Protein 4XSJ (pdb70)

Sequence (253 aa):
MNIFEMLRIDEGLRLKIYKNTEGYYTIGIGHLLTKSPSLNAAKSELDKAIGRNTNGVITKDEAEKLFNQDVDAAVRGILRNAKLKPVYDSLDAVRRAALINMVFQMGETGVAGFTNSLRMLQQKRWDEAAVNLAKSRWYNQTPNRAKRVITTFRTGTWDAYGSVTVVVYQNGLPVISVRLPSRRERCQFTLKPISDSVGVFLRRQLQEEDRGIDRVAIYSPDGVRRVAASTGIDLLLLDDFKLVINDLTYHVRPPK

Foldseek 3Di:
DALLQVLCFQFPAAFFWDQDLLGFTAHASGRGQDPDNDVVSSQVSVCVLQVHNQVRGDFNVSSVVSSVVLLVVLVVLQCPDPLRVLLLVQDDRLLNSLSSSVCSNPNSVVSSVLNVLSVCSSVLVLVVSLVSQCPDPVCVSPVVVSNQSSVCSNPVDNQSPDAWEWDADPNWIKIWDDDDPDSGTDIDTDDQVPAWQLNVVVVNCVVDVPFPDKFKAASRGHGDDRRHGNVVVLVAWIWIDTRSTIHTYGHDD

Secondary structure (DSSP, 8-state):
--HHHHHHHHH--EEEEEE-TTS-EEEETTEEEESSS-HHHHHHHHHHHHTS--TTB--HHHHHHHHHHHHHHHHHHHHH-TTHHHHHHHS-HHHHHHHHHHHHHH-HHHHHT-HHHHHHHHTT-HHHHHHHHTTSHHHHHSHHHHHHHHHHHHHSS-TT---EEEEEETTEEEEEE--TT-SS-EEEE--TTT-BHHHHHHHHHHH-TT---EEEE-TTSPBPPTT-BHHHHTTS-EEEEETTEEEEE----

Radius of gyration: 19.48 Å; Cα contacts (8 Å, |Δi|>4): 431; chains: 1; bounding box: 54×49×38 Å

Solvent-accessible surface area: 12774 Å² total; per-residue (Å²): 71,61,22,76,63,0,0,68,10,18,36,11,18,125,39,136,28,36,117,40,130,62,38,61,25,4,0,0,4,16,35,82,16,26,138,48,130,45,77,114,35,0,54,54,79,0,42,152,40,36,66,105,126,7,108,5,65,4,70,56,113,36,0,35,132,9,2,71,80,31,7,77,45,6,36,130,4,0,77,181,25,95,89,0,86,61,4,25,67,40,6,63,83,27,24,82,6,0,0,10,0,3,7,26,53,54,31,32,118,35,1,8,52,46,71,73,4,8,101,21,2,67,96,116,76,50,98,83,0,9,90,44,4,38,158,20,164,9,54,108,68,18,48,86,21,0,106,25,0,16,35,0,0,114,40,18,54,53,51,21,5,7,49,6,56,10,84,67,90,153,65,62,0,8,0,19,0,27,3,72,77,117,115,123,102,25,115,13,71,0,124,23,158,77,24,19,0,3,46,0,19,130,55,0,82,144,65,7,227,30,14,125,113,18,0,1,39,29,28,72,26,99,147,31,64,57,103,35,19,0,64,107,13,13,143,86,45,2,17,0,11,4,34,75,25,21,8,60,0,159,18,54,213

Organism: Homo sapiens (NCBI:txid9606)

B-factor: mean 29.25, std 14.21, range [10.64, 92.93]

InterPro domains:
  IPR006769 Calcium uniporter protein, C-terminal [PF04678] (118-320)
  IPR039055 MCU family [PTHR13462] (36-337)

Structure (mmCIF, N/CA/C/O backbone):
data_4XSJ
#
_entry.id   4XSJ
#
_cell.length_a   98.085
_cell.length_b   98.085
_cell.length_c   62.409
_cell.angle_alpha   90.00
_cell.angle_beta   90.00
_cell.angle_gamma   120.00
#
_symmetry.space_group_name_H-M   'P 65'
#
loop_
_entity.id
_entity.type
_entity.pdbx_description
1 polymer 'Lysozyme,Calcium uniporter protein, mitochondrial'
2 non-polymer 'SULFATE ION'
3 water water
#
loop_
_atom_site.group_PDB
_atom_site.id
_atom_site.type_symbol
_atom_site.label_atom_id
_atom_site.label_alt_id
_atom_site.label_comp_id
_atom_site.label_asym_id
_atom_site.label_entity_id
_atom_site.label_seq_id
_atom_site.pdbx_PDB_ins_code
_atom_site.Cartn_x
_atom_site.Cartn_y
_atom_site.Cartn_z
_atom_site.occupancy
_atom_site.B_iso_or_equiv
_atom_site.auth_seq_id
_atom_site.auth_comp_id
_atom_site.auth_asym_id
_atom_site.auth_atom_id
_atom_site.pdbx_PDB_model_num
ATOM 1 N N . MET A 1 1 ? -16.198 37.446 -4.917 1.00 30.60 1 MET A N 1
ATOM 2 C CA . MET A 1 1 ? -17.483 37.088 -4.268 1.00 25.57 1 MET A CA 1
ATOM 3 C C . MET A 1 1 ? -18.519 38.157 -4.613 1.00 26.48 1 MET A C 1
ATOM 4 O O . MET A 1 1 ? -18.174 39.301 -4.857 1.00 29.05 1 MET A O 1
ATOM 20 N N . ASN A 1 2 ? -19.783 37.756 -4.680 1.00 20.93 2 ASN A N 1
ATOM 21 C CA . ASN A 1 2 ? -20.911 38.646 -4.946 1.00 22.23 2 ASN A CA 1
ATOM 22 C C . ASN A 1 2 ? -22.166 37.986 -4.415 1.00 19.81 2 ASN A C 1
ATOM 23 O O . ASN A 1 2 ? -22.115 36.826 -3.956 1.00 16.53 2 ASN A O 1
ATOM 34 N N . ILE A 1 3 ? -23.284 38.695 -4.495 1.00 18.19 3 ILE A N 1
ATOM 35 C CA . ILE A 1 3 ? -24.554 38.143 -3.954 1.00 16.89 3 ILE A CA 1
ATOM 36 C C . ILE A 1 3 ? -24.945 36.758 -4.535 1.00 16.10 3 ILE A C 1
ATOM 37 O O . ILE A 1 3 ? -25.417 35.894 -3.788 1.00 15.07 3 ILE A O 1
ATOM 53 N N . PHE A 1 4 ? -24.718 36.539 -5.830 1.00 15.68 4 PHE A N 1
ATOM 54 C CA . PHE A 1 4 ? -25.119 35.279 -6.466 1.00 16.78 4 PHE A CA 1
ATOM 55 C C . PHE A 1 4 ? -24.290 34.128 -5.922 1.00 16.20 4 PHE A C 1
ATOM 56 O O . PHE A 1 4 ? -24.852 33.089 -5.526 1.00 15.21 4 PHE A O 1
ATOM 73 N N . GLU A 1 5 ? -22.968 34.313 -5.884 1.00 17.00 5 GLU A N 1
ATOM 74 C CA . GLU A 1 5 ? -22.068 33.279 -5.348 1.00 16.68 5 GLU A CA 1
ATOM 75 C C . GLU A 1 5 ? -22.329 33.035 -3.876 1.00 14.26 5 GLU A C 1
ATOM 76 O O . GLU A 1 5 ? -22.289 31.884 -3.421 1.00 13.89 5 GLU A O 1
ATOM 88 N N . MET A 1 6 ? -22.568 34.109 -3.126 1.00 13.21 6 MET A N 1
ATOM 89 C CA . MET A 1 6 ? -22.860 34.035 -1.710 1.00 12.61 6 MET A CA 1
ATOM 90 C C . MET A 1 6 ? -24.091 33.153 -1.464 1.00 13.11 6 MET A C 1
ATOM 91 O O . MET A 1 6 ? -24.054 32.244 -0.642 1.00 11.41 6 MET A O 1
ATOM 105 N N . LEU A 1 7 ? -25.190 33.445 -2.156 1.00 13.64 7 LEU A N 1
ATOM 106 C CA . LEU A 1 7 ? -26.427 32.680 -1.949 1.00 13.56 7 LEU A CA 1
ATOM 107 C C . LEU A 1 7 ? -26.281 31.230 -2.384 1.00 12.68 7 LEU A C 1
ATOM 108 O O . LEU A 1 7 ? -26.824 30.335 -1.739 1.00 13.08 7 LEU A O 1
ATOM 124 N N . ARG A 1 8 ? -25.519 30.974 -3.441 1.00 12.35 8 ARG A N 1
ATOM 125 C CA . ARG A 1 8 ? -25.272 29.573 -3.864 1.00 12.92 8 ARG A CA 1
ATOM 126 C C . ARG A 1 8 ? -24.499 28.811 -2.797 1.00 12.83 8 ARG A C 1
ATOM 127 O O . ARG A 1 8 ? -24.793 27.636 -2.531 1.00 11.97 8 ARG A O 1
ATOM 148 N N . ILE A 1 9 ? -23.582 29.495 -2.116 1.00 11.70 9 ILE A N 1
ATOM 149 C CA . ILE A 1 9 ? -22.888 28.878 -0.984 1.00 12.41 9 ILE A CA 1
ATOM 150 C C . ILE A 1 9 ? -23.863 28.512 0.127 1.00 11.89 9 ILE A C 1
ATOM 151 O O . ILE A 1 9 ? -23.790 27.417 0.695 1.00 12.80 9 ILE A O 1
ATOM 167 N N . ASP A 1 10 ? -24.780 29.417 0.424 1.00 12.59 10 ASP A N 1
ATOM 168 C CA . ASP A 1 10 ? -25.741 29.240 1.485 1.00 14.40 10 ASP A CA 1
ATOM 169 C C . ASP A 1 10 ? -26.814 28.203 1.185 1.00 14.46 10 ASP A C 1
ATOM 170 O O . ASP A 1 10 ? -27.247 27.523 2.083 1.00 14.96 10 ASP A O 1
ATOM 179 N N . GLU A 1 11 ? -27.220 28.099 -0.075 1.00 14.57 11 GLU A N 1
ATOM 180 C CA . GLU A 1 11 ? -28.397 27.319 -0.451 1.00 16.90 11 GLU A CA 1
ATOM 181 C C . GLU A 1 11 ? -28.092 26.029 -1.208 1.00 16.59 11 GLU A C 1
ATOM 182 O O . GLU A 1 11 ? -28.928 25.127 -1.212 1.00 21.03 11 GLU A O 1
ATOM 194 N N . GLY A 1 12 ? -26.946 25.935 -1.864 1.00 14.24 12 GLY A N 1
ATOM 195 C CA . GLY A 1 12 ? -26.639 24.746 -2.663 1.00 15.59 12 GLY A CA 1
ATOM 196 C C . GLY A 1 12 ? -27.591 24.587 -3.837 1.00 16.13 12 GLY A C 1
ATOM 197 O O . GLY A 1 12 ? -28.129 25.580 -4.328 1.00 16.79 12 GLY A O 1
ATOM 201 N N . LEU A 1 13 ? -27.783 23.350 -4.297 1.00 17.34 13 LEU A N 1
ATOM 202 C CA . LEU A 1 13 ? -28.666 23.073 -5.433 1.00 17.91 13 LEU A CA 1
ATOM 203 C C . LEU A 1 13 ? -29.335 21.732 -5.220 1.00 19.88 13 LEU A C 1
ATOM 204 O O . LEU A 1 13 ? -28.648 20.723 -5.080 1.00 19.67 13 LEU A O 1
ATOM 220 N N . ARG A 1 14 ? -30.661 21.724 -5.207 1.00 19.35 14 ARG A N 1
ATOM 221 C CA . ARG A 1 14 ? -31.444 20.484 -5.133 1.00 20.66 14 ARG A CA 1
ATOM 222 C C . ARG A 1 14 ? -32.485 20.521 -6.243 1.00 19.75 14 ARG A C 1
ATOM 223 O O . ARG A 1 14 ? -33.244 21.477 -6.339 1.00 19.86 14 ARG A O 1
ATOM 244 N N . LEU A 1 15 ? -32.518 19.492 -7.083 1.00 19.39 15 LEU A N 1
ATOM 245 C CA . LEU A 1 15 ? -33.451 19.443 -8.216 1.00 19.43 15 LEU A CA 1
ATOM 246 C C . LEU A 1 15 ? -34.792 18.726 -7.931 1.00 21.38 15 LEU A C 1
ATOM 247 O O . LEU A 1 15 ? -35.642 18.647 -8.823 1.00 24.73 15 LEU A O 1
ATOM 263 N N . LYS A 1 16 ? -34.986 18.247 -6.703 1.00 22.02 16 LYS A N 1
ATOM 264 C CA . LYS A 1 16 ? -36.255 17.686 -6.255 1.00 23.67 16 LYS A CA 1
ATOM 265 C C . LYS A 1 16 ? -36.698 18.381 -4.990 1.00 24.67 16 LYS A C 1
ATOM 266 O O . LYS A 1 16 ? -35.862 18.821 -4.188 1.00 23.53 16 LYS A O 1
ATOM 285 N N . ILE A 1 17 ? -38.009 18.448 -4.796 1.00 25.21 17 ILE A N 1
ATOM 286 C CA . ILE A 1 17 ? -38.594 19.099 -3.625 1.00 25.11 17 ILE A CA 1
ATOM 287 C C . ILE A 1 17 ? -38.022 18.474 -2.354 1.00 28.06 17 ILE A C 1
ATOM 288 O O . ILE A 1 17 ? -37.922 17.253 -2.264 1.00 30.01 17 ILE A O 1
ATOM 304 N N . TYR A 1 18 ? -37.620 19.312 -1.397 1.00 27.90 18 TYR A N 1
ATOM 305 C CA . TYR A 1 18 ? -37.073 18.837 -0.120 1.00 29.32 18 TYR A CA 1
ATOM 306 C C . TYR A 1 18 ? -37.522 19.750 1.011 1.00 28.96 18 TYR A C 1
ATOM 307 O O . TYR A 1 18 ? -38.051 20.798 0.753 1.00 29.14 18 TYR A O 1
ATOM 325 N N . LYS A 1 19 ? -37.313 19.339 2.256 1.00 34.96 19 LYS A N 1
ATOM 326 C CA . LYS A 1 19 ? -37.686 20.172 3.393 1.00 36.98 19 LYS A CA 1
ATOM 327 C C . LYS A 1 19 ? -36.454 20.898 3.861 1.00 36.00 19 LYS A C 1
ATOM 328 O O . LYS A 1 19 ? -35.399 20.293 4.013 1.00 41.28 19 LYS A O 1
ATOM 347 N N . ASN A 1 20 ? -36.580 22.200 4.081 1.00 35.66 20 ASN A N 1
ATOM 348 C CA . ASN A 1 20 ? -35.468 22.971 4.613 1.00 35.90 20 ASN A CA 1
ATOM 349 C C . ASN A 1 20 ? -35.315 22.695 6.107 1.00 38.93 20 ASN A C 1
ATOM 350 O O . ASN A 1 20 ? -36.103 21.935 6.682 1.00 43.84 20 ASN A O 1
ATOM 361 N N . THR A 1 21 ? -34.331 23.325 6.742 1.00 39.19 21 THR A N 1
ATOM 362 C CA . THR A 1 21 ? -34.039 23.069 8.158 1.00 45.98 21 THR A CA 1
ATOM 363 C C . THR A 1 21 ? -35.242 23.348 9.081 1.00 47.08 21 THR A C 1
ATOM 364 O O . THR A 1 21 ? -35.348 22.741 10.144 1.00 49.63 21 THR A O 1
ATOM 375 N N . GLU A 1 22 ? -36.137 24.247 8.654 1.00 43.88 22 GLU A N 1
ATOM 376 C CA . GLU A 1 22 ? -37.398 24.514 9.354 1.00 42.80 22 GLU A CA 1
ATOM 377 C C . GLU A 1 22 ? -38.569 23.575 8.987 1.00 45.90 22 GLU A C 1
ATOM 378 O O . GLU A 1 22 ? -39.707 23.836 9.386 1.00 49.48 22 GLU A O 1
ATOM 390 N N . GLY A 1 23 ? -38.299 22.498 8.243 1.00 44.80 23 GLY A N 1
ATOM 391 C CA . GLY A 1 23 ? -39.331 21.556 7.822 1.00 45.44 23 GLY A CA 1
ATOM 392 C C . GLY A 1 23 ? -40.216 21.957 6.646 1.00 43.50 23 GLY A C 1
ATOM 393 O O . GLY A 1 23 ? -41.191 21.260 6.372 1.00 49.44 23 GLY A O 1
ATOM 397 N N . TYR A 1 24 ? -39.863 23.027 5.922 1.00 39.12 24 TYR A N 1
ATOM 398 C CA . TYR A 1 24 ? -40.704 23.563 4.833 1.00 37.72 24 TYR A CA 1
ATOM 399 C C . TYR A 1 24 ? -40.238 23.206 3.416 1.00 34.50 24 TYR A C 1
ATOM 400 O O . TYR A 1 24 ? -39.043 23.276 3.125 1.00 34.44 24 TYR A O 1
ATOM 418 N N . TYR A 1 25 ? -41.195 22.907 2.534 1.00 32.99 25 TYR A N 1
ATOM 419 C CA . TYR A 1 25 ? -40.913 22.441 1.162 1.00 32.34 25 TYR A CA 1
ATOM 420 C C . TYR A 1 25 ? -40.228 23.511 0.314 1.00 31.53 25 TYR A C 1
ATOM 421 O O . TYR A 1 25 ? -40.729 24.634 0.160 1.00 30.98 25 TYR A O 1
ATOM 439 N N . THR A 1 26 ? -39.089 23.116 -0.243 1.00 28.21 26 THR A N 1
ATOM 440 C CA . THR A 1 26 ? -38.147 23.989 -0.914 1.00 24.02 26 THR A CA 1
ATOM 441 C C . THR A 1 26 ? -37.644 23.266 -2.166 1.00 22.67 26 THR A C 1
ATOM 442 O O . THR A 1 26 ? -37.724 22.049 -2.234 1.00 22.91 26 THR A O 1
ATOM 453 N N . ILE A 1 27 ? -37.142 24.005 -3.153 1.00 19.91 27 ILE A N 1
ATOM 454 C CA . ILE A 1 27 ? -36.486 23.402 -4.312 1.00 20.22 27 ILE A CA 1
ATOM 455 C C . ILE A 1 27 ? -35.424 24.335 -4.881 1.00 18.38 27 ILE A C 1
ATOM 456 O O . ILE A 1 27 ? -35.400 25.532 -4.580 1.00 18.65 27 ILE A O 1
ATOM 472 N N . GLY A 1 28 ? -34.520 23.785 -5.675 1.00 17.37 28 GLY A N 1
ATOM 473 C CA . GLY A 1 28 ? -33.596 24.593 -6.433 1.00 16.47 28 GLY A CA 1
ATOM 474 C C . GLY A 1 28 ? -32.491 25.172 -5.561 1.00 16.02 28 GLY A C 1
ATOM 475 O O . GLY A 1 28 ? -31.808 24.439 -4.817 1.00 16.44 28 GLY A O 1
ATOM 479 N N . ILE A 1 29 ? -32.325 26.491 -5.681 1.00 15.48 29 ILE A N 1
ATOM 480 C CA . ILE A 1 29 ? -31.350 27.257 -4.905 1.00 14.94 29 ILE A CA 1
ATOM 481 C C . ILE A 1 29 ? -32.152 28.061 -3.882 1.00 15.55 29 ILE A C 1
ATOM 482 O O . ILE A 1 29 ? -32.392 29.262 -4.033 1.00 16.88 29 ILE A O 1
ATOM 498 N N . GLY A 1 30 ? -32.609 27.381 -2.839 1.00 16.87 30 GLY A N 1
ATOM 499 C CA . GLY A 1 30 ? -33.330 28.048 -1.755 1.00 17.87 30 GLY A CA 1
ATOM 500 C C . GLY A 1 30 ? -34.700 28.618 -2.110 1.00 20.19 30 GLY A C 1
ATOM 501 O O . GLY A 1 30 ? -35.125 29.573 -1.480 1.00 22.34 30 GLY A O 1
ATOM 505 N N . HIS A 1 31 ? -35.382 28.056 -3.117 1.00 19.05 31 HIS A N 1
ATOM 506 C CA . HIS A 1 31 ? -36.727 28.516 -3.471 1.00 19.96 31 HIS A CA 1
ATOM 507 C C . HIS A 1 31 ? -37.784 27.842 -2.590 1.00 22.10 31 HIS A C 1
ATOM 508 O O . HIS A 1 31 ? -38.170 26.700 -2.828 1.00 22.05 31 HIS A O 1
ATOM 523 N N . LEU A 1 32 ? -38.240 28.561 -1.573 1.00 23.20 32 LEU A N 1
ATOM 524 C CA . LEU A 1 32 ? -39.334 28.103 -0.719 1.00 28.27 32 LEU A CA 1
ATOM 525 C C . LEU A 1 32 ? -40.626 27.983 -1.528 1.00 27.94 32 LEU A C 1
ATOM 526 O O . LEU A 1 32 ? -41.008 28.902 -2.239 1.00 27.18 32 LEU A O 1
ATOM 542 N N . LEU A 1 33 ? -41.304 26.851 -1.383 1.00 29.11 33 LEU A N 1
ATOM 543 C CA . LEU A 1 33 ? -42.567 26.610 -2.069 1.00 34.71 33 LEU A CA 1
ATOM 544 C C . LEU A 1 33 ? -43.779 26.866 -1.156 1.00 30.57 33 LEU A C 1
ATOM 545 O O . LEU A 1 33 ? -44.712 27.474 -1.576 1.00 34.66 33 LEU A O 1
ATOM 561 N N . THR A 1 34 ? -43.744 26.382 0.084 1.00 35.89 34 THR A N 1
ATOM 562 C CA . THR A 1 34 ? -44.871 26.575 1.026 1.00 37.21 34 THR A CA 1
ATOM 563 C C . THR A 1 34 ? -44.474 26.194 2.442 1.00 40.06 34 THR A C 1
ATOM 564 O O . THR A 1 34 ? -43.573 25.379 2.625 1.00 35.95 34 THR A O 1
ATOM 575 N N . LYS A 1 35 ? -45.153 26.785 3.434 1.00 42.47 35 LYS A N 1
ATOM 576 C CA . LYS A 1 35 ? -44.950 26.434 4.847 1.00 47.11 35 LYS A CA 1
ATOM 577 C C . LYS A 1 35 ? -45.970 25.386 5.322 1.00 45.68 35 LYS A C 1
ATOM 578 O O . LYS A 1 35 ? -45.830 24.836 6.424 1.00 50.12 35 LYS A O 1
ATOM 597 N N . SER A 1 36 ? -46.988 25.114 4.506 1.00 46.99 36 SER A N 1
ATOM 598 C CA . SER A 1 36 ? -47.995 24.099 4.854 1.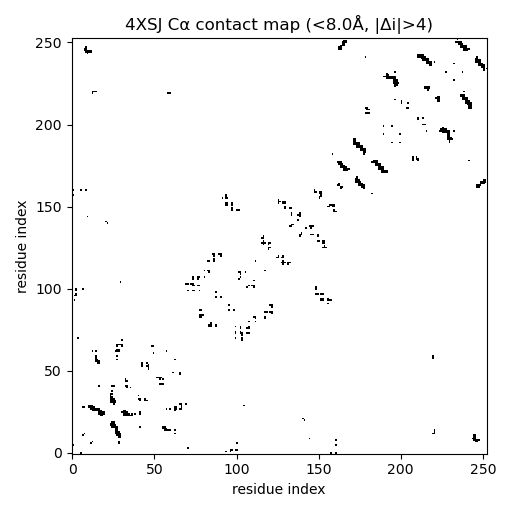00 55.27 36 SER A CA 1
ATOM 599 C C . SER A 1 36 ? -47.373 22.705 4.732 1.00 57.72 36 SER A C 1
ATOM 600 O O . SER A 1 36 ? -46.499 22.487 3.880 1.00 59.31 36 SER A O 1
ATOM 608 N N . PRO A 1 37 ? -47.833 21.745 5.556 1.00 54.52 37 PRO A N 1
ATOM 609 C CA . PRO A 1 37 ? -47.241 20.407 5.531 1.00 48.63 37 PRO A CA 1
ATOM 610 C C . PRO A 1 37 ? -47.788 19.523 4.378 1.00 47.07 37 PRO A C 1
ATOM 611 O O . PRO A 1 37 ? -47.801 18.313 4.508 1.00 57.93 37 PRO A O 1
ATOM 622 N N . SER A 1 38 ? -48.187 20.135 3.258 1.00 45.05 38 SER A N 1
ATOM 623 C CA . SER A 1 38 ? -48.832 19.456 2.132 1.00 47.59 38 SER A CA 1
ATOM 624 C C . SER A 1 38 ? -47.881 19.343 0.940 1.00 46.17 38 SER A C 1
ATOM 625 O O . SER A 1 38 ? -47.609 20.333 0.278 1.00 45.21 38 SER A O 1
ATOM 633 N N . LEU A 1 39 ? -47.402 18.135 0.639 1.00 50.81 39 LEU A N 1
ATOM 634 C CA . LEU A 1 39 ? -46.538 17.948 -0.540 1.00 43.59 39 LEU A CA 1
ATOM 635 C C . LEU A 1 39 ? -47.255 18.324 -1.851 1.00 39.85 39 LEU A C 1
ATOM 636 O O . LEU A 1 39 ? -46.647 18.928 -2.730 1.00 42.95 39 LEU A O 1
ATOM 652 N N . ASN A 1 40 ? -48.548 18.023 -1.964 1.00 45.05 40 ASN A N 1
ATOM 653 C CA . ASN A 1 40 ? -49.298 18.397 -3.180 1.00 50.35 40 ASN A CA 1
ATOM 654 C C . ASN A 1 40 ? -49.444 19.900 -3.394 1.00 53.10 40 ASN A C 1
ATOM 655 O 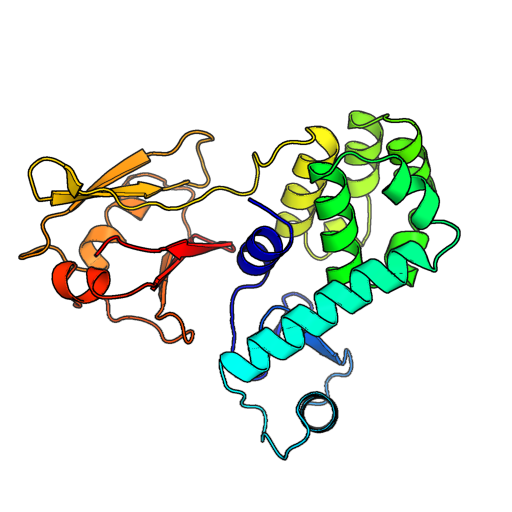O . ASN A 1 40 ? -49.467 20.372 -4.544 1.00 45.31 40 ASN A O 1
ATOM 666 N N . ALA A 1 41 ? -49.546 20.647 -2.298 1.00 51.31 41 ALA A N 1
ATOM 667 C CA . ALA A 1 41 ? -49.485 22.113 -2.373 1.00 56.24 41 ALA A CA 1
ATOM 668 C C . ALA A 1 41 ? -48.118 22.568 -2.902 1.00 46.31 41 ALA A C 1
ATOM 669 O O . ALA A 1 41 ? -48.046 23.447 -3.752 1.00 39.21 41 ALA A O 1
ATOM 676 N N . ALA A 1 42 ? -47.039 21.954 -2.414 1.00 42.07 42 ALA A N 1
ATOM 677 C CA . ALA A 1 42 ? -45.684 22.283 -2.915 1.00 36.75 42 ALA A CA 1
ATOM 678 C C . ALA A 1 42 ? -45.592 22.083 -4.431 1.00 37.51 42 ALA A C 1
ATOM 679 O O . ALA A 1 42 ? -45.097 22.948 -5.144 1.00 34.49 42 ALA A O 1
ATOM 686 N N . LYS A 1 43 ? -46.118 20.964 -4.923 1.00 34.42 43 LYS A N 1
ATOM 687 C CA . LYS A 1 43 ? -46.025 20.654 -6.354 1.00 38.76 43 LYS A CA 1
ATOM 688 C C . LYS A 1 43 ? -46.836 21.606 -7.209 1.00 34.61 43 LYS A C 1
ATOM 689 O O . LYS A 1 43 ? -46.363 22.047 -8.253 1.00 38.92 43 LYS A O 1
ATOM 708 N N . SER A 1 44 ? -48.055 21.917 -6.769 1.00 39.66 44 SER A N 1
ATOM 709 C CA . SER A 1 44 ? -48.876 22.938 -7.414 1.00 42.28 44 SER A CA 1
ATOM 710 C C . SER A 1 44 ? -48.148 24.288 -7.550 1.00 41.88 44 SER A C 1
ATOM 711 O O . SER A 1 44 ? -48.138 24.884 -8.631 1.00 39.41 44 SER A O 1
ATOM 719 N N . GLU A 1 45 ? -47.528 24.758 -6.468 1.00 38.81 45 GLU A N 1
ATOM 720 C CA . GLU A 1 45 ? -46.731 26.000 -6.521 1.00 42.95 45 GLU A CA 1
ATOM 721 C C . GLU A 1 45 ? -45.563 25.900 -7.495 1.00 36.35 45 GLU A C 1
ATOM 722 O O . GLU A 1 45 ? -45.270 26.841 -8.236 1.00 37.57 45 GLU A O 1
ATOM 734 N N . LEU A 1 46 ? -44.911 24.748 -7.488 1.00 31.23 46 LEU A N 1
ATOM 735 C CA . LEU A 1 46 ? -43.766 24.521 -8.360 1.00 29.56 46 LEU A CA 1
ATOM 736 C C . LEU A 1 46 ? -44.178 24.533 -9.824 1.00 29.81 46 LEU A C 1
ATOM 737 O O . LEU A 1 46 ? -43.509 25.122 -10.662 1.00 28.36 46 LEU A O 1
ATOM 753 N N . ASP A 1 47 ? -45.269 23.848 -10.138 1.00 32.30 47 ASP A N 1
ATOM 754 C CA . ASP A 1 47 ? -45.747 23.820 -11.526 1.00 35.41 47 ASP A CA 1
ATOM 755 C C . ASP A 1 47 ? -46.082 25.221 -12.064 1.00 34.40 47 ASP A C 1
ATOM 756 O O . ASP A 1 47 ? -45.768 25.529 -13.220 1.00 34.94 47 ASP A O 1
ATOM 765 N N . LYS A 1 48 ? -46.673 26.069 -11.217 1.00 35.45 48 LYS A N 1
ATOM 766 C CA . LYS A 1 48 ? -46.906 27.476 -11.574 1.00 40.60 48 LYS A CA 1
ATOM 767 C C . LYS A 1 48 ? -45.578 28.202 -11.838 1.00 39.09 48 LYS A C 1
ATOM 768 O O . LYS A 1 48 ? -45.439 28.927 -12.838 1.00 33.92 48 LYS A O 1
ATOM 787 N N . ALA A 1 49 ? -44.612 27.997 -10.939 1.00 39.32 49 ALA A N 1
ATOM 788 C CA . ALA A 1 49 ? -43.308 28.675 -11.018 1.00 38.24 49 ALA A CA 1
ATOM 789 C C . ALA A 1 49 ? -42.510 28.322 -12.268 1.00 36.18 49 ALA A C 1
ATOM 790 O O . ALA A 1 49 ? -41.860 29.203 -12.849 1.00 35.53 49 ALA A O 1
ATOM 797 N N . ILE A 1 50 ? -42.568 27.052 -12.681 1.00 29.02 50 ILE A N 1
ATOM 798 C CA . ILE A 1 50 ? -41.802 26.582 -13.844 1.00 32.67 50 ILE A CA 1
ATOM 799 C C . ILE A 1 50 ? -42.576 26.690 -15.159 1.00 34.90 50 ILE A C 1
ATOM 800 O O . ILE A 1 50 ? -41.959 26.825 -16.224 1.00 33.92 50 ILE A O 1
ATOM 816 N N . GLY A 1 51 ? -43.901 26.608 -15.088 1.00 36.73 51 GLY A N 1
ATOM 817 C CA . GLY A 1 51 ? -44.738 26.685 -16.278 1.00 40.11 51 GLY A CA 1
ATOM 818 C C . GLY A 1 51 ? -44.953 25.356 -16.982 1.00 40.35 51 GLY A C 1
ATOM 819 O O . GLY A 1 51 ? -45.262 25.343 -18.177 1.00 39.85 51 GLY A O 1
ATOM 823 N N . ARG A 1 52 ? -44.802 24.247 -16.248 1.00 33.89 52 ARG A N 1
ATOM 824 C CA . ARG A 1 52 ? -45.086 22.903 -16.764 1.00 34.23 52 ARG A CA 1
ATOM 825 C C . ARG A 1 52 ? -45.400 21.952 -15.608 1.00 33.08 52 ARG A C 1
ATOM 826 O O . ARG A 1 52 ? -45.288 22.322 -14.447 1.00 33.19 52 ARG A O 1
ATOM 847 N N . ASN A 1 53 ? -45.800 20.728 -15.937 1.00 34.54 53 ASN A N 1
ATOM 848 C CA . ASN A 1 53 ? -46.078 19.706 -14.937 1.00 34.37 53 ASN A CA 1
ATOM 849 C C . ASN A 1 53 ? -44.748 19.054 -14.583 1.00 35.63 53 ASN A C 1
ATOM 850 O O . ASN A 1 53 ? -44.248 18.225 -15.333 1.00 33.90 53 ASN A O 1
ATOM 861 N N . THR A 1 54 ? -44.179 19.430 -13.440 1.00 33.44 54 THR A N 1
ATOM 862 C CA . THR A 1 54 ? -42.830 19.005 -13.067 1.00 29.81 54 THR A CA 1
ATOM 863 C C . THR A 1 54 ? -42.816 17.711 -12.265 1.00 29.39 54 THR A C 1
ATOM 864 O O . THR A 1 54 ? -41.806 17.027 -12.223 1.00 32.08 54 THR A O 1
ATOM 875 N N . ASN A 1 55 ? -43.918 17.408 -11.588 1.00 31.22 55 ASN A N 1
ATOM 876 C CA . ASN A 1 55 ? -43.969 16.277 -10.658 1.00 34.52 55 ASN A CA 1
ATOM 877 C C . ASN A 1 55 ? -42.861 16.347 -9.600 1.00 33.03 55 ASN A C 1
ATOM 878 O O . ASN A 1 55 ? -42.291 15.331 -9.208 1.00 38.47 55 ASN A O 1
ATOM 889 N N . GLY A 1 56 ? -42.558 17.562 -9.154 1.00 28.45 56 GLY A N 1
ATOM 890 C CA . GLY A 1 56 ? -41.563 17.772 -8.114 1.00 29.37 56 GLY A CA 1
ATOM 891 C C . GLY A 1 56 ? -40.099 17.725 -8.509 1.00 26.53 56 GLY A C 1
ATOM 892 O O . GLY A 1 56 ? -39.260 17.727 -7.613 1.00 28.99 56 GLY A O 1
ATOM 896 N N . VAL A 1 57 ? -39.793 17.688 -9.818 1.00 24.09 57 VAL A N 1
ATOM 897 C CA . VAL A 1 57 ? -38.426 17.598 -10.325 1.00 24.13 57 VAL A CA 1
ATOM 898 C C . VAL A 1 57 ? -38.169 18.667 -11.377 1.00 24.27 57 VAL A C 1
ATOM 899 O O . VAL A 1 57 ? -38.942 18.786 -12.319 1.00 25.85 57 VAL A O 1
ATOM 912 N N . ILE A 1 58 ? -37.052 19.397 -11.239 1.00 18.74 58 ILE A N 1
ATOM 913 C CA . ILE A 1 58 ? -36.661 20.386 -12.221 1.00 21.15 58 ILE A CA 1
ATOM 914 C C . ILE A 1 58 ? -35.253 20.174 -12.723 1.00 19.36 58 ILE A C 1
ATOM 915 O O . ILE A 1 58 ? -34.506 19.393 -12.158 1.00 23.58 58 ILE A O 1
ATOM 931 N N . THR A 1 59 ? -34.903 20.897 -13.785 1.00 21.34 59 THR A N 1
ATOM 932 C CA . THR A 1 59 ? -33.568 20.863 -14.355 1.00 23.64 59 THR A CA 1
ATOM 933 C C . THR A 1 59 ? -32.688 21.951 -13.718 1.00 21.04 59 THR A C 1
ATOM 934 O O . THR A 1 59 ? -33.201 22.916 -13.154 1.00 17.69 59 THR A O 1
ATOM 945 N N . LYS A 1 60 ? -31.368 21.811 -13.851 1.00 21.94 60 LYS A N 1
ATOM 946 C CA . LYS A 1 60 ? -30.433 22.848 -13.375 1.00 22.42 60 LYS A CA 1
ATOM 947 C C . LYS A 1 60 ? -30.753 24.217 -13.979 1.00 22.35 60 LYS A C 1
ATOM 948 O O . LYS A 1 60 ? -30.781 25.203 -13.260 1.00 21.25 60 LYS A O 1
ATOM 967 N N . ASP A 1 61 ? -30.985 24.268 -15.291 1.00 24.46 61 ASP A N 1
ATOM 968 C CA . ASP A 1 61 ? -31.344 25.516 -15.979 1.00 24.33 61 ASP A CA 1
ATOM 969 C C . ASP A 1 61 ? -32.624 26.159 -15.412 1.00 21.48 61 ASP A C 1
ATOM 970 O O . ASP A 1 61 ? -32.669 27.351 -15.218 1.00 21.79 61 ASP A O 1
ATOM 979 N N . GLU A 1 62 ? -33.639 25.357 -15.112 1.00 21.43 62 GLU A N 1
ATOM 980 C CA . GLU A 1 62 ? -34.859 25.845 -14.473 1.00 21.08 62 GLU A CA 1
ATOM 981 C C . GLU A 1 62 ? -34.588 26.366 -13.063 1.00 20.08 62 GLU A C 1
ATOM 982 O O . GLU A 1 62 ? -35.126 27.404 -12.654 1.00 18.44 62 GLU A O 1
ATOM 994 N N . ALA A 1 63 ? -33.764 25.631 -12.311 1.00 17.87 63 ALA A N 1
ATOM 995 C CA . ALA A 1 63 ? -33.356 26.086 -10.971 1.00 18.69 63 ALA A CA 1
ATOM 996 C C . ALA A 1 63 ? -32.631 27.443 -11.013 1.00 16.82 63 ALA A C 1
ATOM 997 O O . ALA A 1 63 ? -32.878 28.310 -10.171 1.00 18.38 63 ALA A O 1
ATOM 1004 N N . GLU A 1 64 ? -31.737 27.598 -11.975 1.00 16.00 64 GLU A N 1
ATOM 1005 C CA . GLU A 1 64 ? -30.971 28.838 -12.133 1.00 18.27 64 GLU A CA 1
ATOM 1006 C C . GLU A 1 64 ? -31.886 29.997 -12.543 1.00 19.73 64 GLU A C 1
ATOM 1007 O O . GLU A 1 64 ? -31.741 31.107 -12.033 1.00 17.94 64 GLU A O 1
ATOM 1019 N N . LYS A 1 65 ? -32.838 29.741 -13.443 1.00 22.04 65 LYS A N 1
ATOM 1020 C CA . LYS A 1 65 ? -33.807 30.785 -13.842 1.00 22.71 65 LYS A CA 1
ATOM 1021 C C . LYS A 1 65 ? -34.639 31.249 -12.642 1.00 20.06 65 LYS A C 1
ATOM 1022 O O . LYS A 1 65 ? -34.807 32.463 -12.417 1.00 20.91 65 LYS A O 1
ATOM 1041 N N . LEU A 1 66 ? -35.120 30.293 -11.851 1.00 17.56 66 LEU A N 1
ATOM 1042 C CA . LEU A 1 66 ? -35.874 30.579 -10.627 1.00 18.79 66 LEU A CA 1
ATOM 1043 C C . LEU A 1 66 ? -35.042 31.399 -9.630 1.00 18.05 66 LEU A C 1
ATOM 1044 O O . LEU A 1 66 ? -35.507 32.351 -9.008 1.00 16.71 66 LEU A O 1
ATOM 1060 N N . PHE A 1 67 ? -33.787 31.014 -9.509 1.00 16.36 67 PHE A N 1
ATOM 1061 C CA . PHE A 1 67 ? -32.852 31.713 -8.621 1.00 15.64 67 PHE A CA 1
ATOM 1062 C C . PHE A 1 67 ? -32.669 33.179 -9.017 1.00 15.95 67 PHE A C 1
ATOM 1063 O O . PHE A 1 67 ? -32.759 34.097 -8.174 1.00 17.06 67 PHE A O 1
ATOM 1080 N N . ASN A 1 68 ? -32.436 33.395 -10.300 1.00 16.44 68 ASN A N 1
ATOM 1081 C CA . ASN A 1 68 ? -32.256 34.755 -10.824 1.00 19.40 68 ASN A CA 1
ATOM 1082 C C . ASN A 1 68 ? -33.516 35.593 -10.597 1.00 19.10 68 ASN A C 1
ATOM 1083 O O . ASN A 1 68 ? -33.415 36.737 -10.189 1.00 21.60 68 ASN A O 1
ATOM 1094 N N . GLN A 1 69 ? -34.685 34.980 -10.793 1.00 20.71 69 GLN A N 1
ATOM 1095 C CA . GLN A 1 69 ? -35.977 35.617 -10.496 1.00 22.80 69 GLN A CA 1
ATOM 1096 C C . GLN A 1 69 ? -36.110 35.959 -9.009 1.00 21.67 69 GLN A C 1
ATOM 1097 O O . GLN A 1 69 ? -36.551 37.060 -8.660 1.00 21.12 69 GLN A O 1
ATOM 1111 N N . ASP A 1 70 ? -35.678 35.045 -8.136 1.00 19.95 70 ASP A N 1
ATOM 1112 C CA . ASP A 1 70 ? -35.768 35.286 -6.702 1.00 19.53 70 ASP A CA 1
ATOM 1113 C C . ASP A 1 70 ? -34.803 36.374 -6.243 1.00 19.69 70 ASP A C 1
ATOM 1114 O O . ASP A 1 70 ? -35.164 37.142 -5.379 1.00 18.35 70 ASP A O 1
ATOM 1123 N N . VAL A 1 71 ? -33.581 36.424 -6.795 1.00 18.61 71 VAL A N 1
ATOM 1124 C CA . VAL A 1 71 ? -32.648 37.510 -6.444 1.00 19.54 71 VAL A CA 1
ATOM 1125 C C . VAL A 1 71 ? -33.232 38.858 -6.893 1.00 20.28 71 VAL A C 1
ATOM 1126 O O . VAL A 1 71 ? -33.232 39.828 -6.127 1.00 18.71 71 VAL A O 1
ATOM 1139 N N . ASP A 1 72 ? -33.741 38.907 -8.125 1.00 22.00 72 ASP A N 1
ATOM 1140 C CA . ASP A 1 72 ? -34.377 40.124 -8.633 1.00 23.82 72 ASP A CA 1
ATOM 1141 C C . ASP A 1 72 ? -35.562 40.541 -7.738 1.00 24.17 72 ASP A C 1
ATOM 1142 O O . ASP A 1 72 ? -35.707 41.729 -7.404 1.00 27.04 72 ASP A O 1
ATOM 1151 N N . ALA A 1 73 ? -36.373 39.574 -7.301 1.00 23.16 73 ALA A N 1
ATOM 1152 C CA . ALA A 1 73 ? -37.524 39.877 -6.454 1.00 26.42 73 ALA A CA 1
ATOM 1153 C C . ALA A 1 73 ? -37.082 40.429 -5.106 1.00 26.46 73 ALA A C 1
ATOM 1154 O O . ALA A 1 73 ? -37.742 41.311 -4.554 1.00 26.51 73 ALA A O 1
ATOM 1161 N N . ALA A 1 74 ? -35.954 39.932 -4.594 1.00 23.99 74 ALA A N 1
ATOM 1162 C CA . ALA A 1 74 ? -35.418 40.420 -3.316 1.00 22.71 74 ALA A CA 1
ATOM 1163 C C . ALA A 1 74 ? -34.975 41.887 -3.417 1.00 21.76 74 ALA A C 1
ATOM 1164 O O . ALA A 1 74 ? -35.311 42.692 -2.567 1.00 24.68 74 ALA A O 1
ATOM 1171 N N . VAL A 1 75 ? -3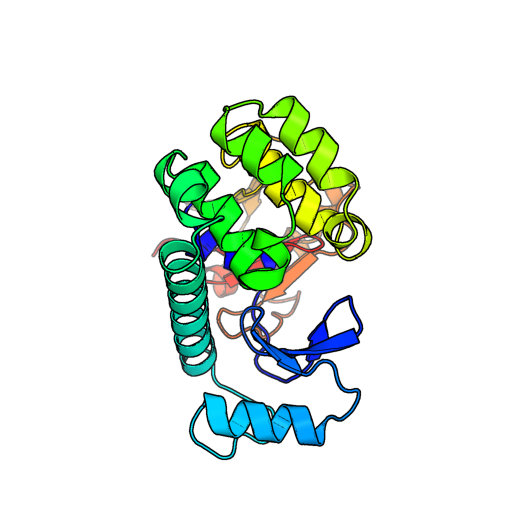4.258 42.211 -4.487 1.00 21.74 75 VAL A N 1
ATOM 1172 C CA . VAL A 1 75 ? -33.778 43.568 -4.713 1.00 24.94 75 VAL A CA 1
ATOM 1173 C C . VAL A 1 75 ? -34.981 44.523 -4.916 1.00 28.01 75 VAL A C 1
ATOM 1174 O O . VAL A 1 75 ? -35.028 45.617 -4.344 1.00 29.87 75 VAL A O 1
ATOM 1187 N N . ARG A 1 76 ? -35.954 44.095 -5.709 1.00 29.05 76 ARG A N 1
ATOM 1188 C CA . ARG A 1 76 ? -37.137 44.904 -5.934 1.00 32.50 76 ARG A CA 1
ATOM 1189 C C . ARG A 1 76 ? -37.908 45.124 -4.632 1.00 30.39 76 ARG A C 1
ATOM 1190 O O . ARG A 1 76 ? -38.412 46.213 -4.386 1.00 38.32 76 ARG A O 1
ATOM 1211 N N . GLY A 1 77 ? -37.984 44.087 -3.803 1.00 30.63 77 GLY A N 1
ATOM 1212 C CA . GLY A 1 77 ? -38.635 44.168 -2.499 1.00 31.82 77 GLY A CA 1
ATOM 1213 C C . GLY A 1 77 ? -37.972 45.192 -1.596 1.00 33.48 77 GLY A C 1
ATOM 1214 O O . GLY A 1 77 ? -38.653 45.954 -0.902 1.00 34.22 77 GLY A O 1
ATOM 1218 N N . ILE A 1 78 ? -36.640 45.202 -1.607 1.00 28.49 78 ILE A N 1
ATOM 1219 C CA . ILE A 1 78 ? -35.873 46.243 -0.905 1.00 26.53 78 ILE A CA 1
ATOM 1220 C C . ILE A 1 78 ? -36.189 47.637 -1.441 1.00 29.73 78 ILE A C 1
ATOM 1221 O O . ILE A 1 78 ? -36.591 48.518 -0.680 1.00 29.77 78 ILE A O 1
ATOM 1237 N N . LEU A 1 79 ? -36.003 47.831 -2.744 1.00 29.95 79 LEU A N 1
ATOM 1238 C CA . LEU A 1 79 ? -36.136 49.168 -3.340 1.00 32.90 79 LEU A CA 1
ATOM 1239 C C . LEU A 1 79 ? -37.548 49.765 -3.232 1.00 36.16 79 LEU A C 1
ATOM 1240 O O . LEU A 1 79 ? -37.703 50.986 -3.154 1.00 38.52 79 LEU A O 1
ATOM 1256 N N . ARG A 1 80 ? -38.569 48.915 -3.176 1.00 36.06 80 ARG A N 1
ATOM 1257 C CA . ARG A 1 80 ? -39.945 49.392 -3.017 1.00 41.59 80 ARG A CA 1
ATOM 1258 C C . ARG A 1 80 ? -40.380 49.602 -1.555 1.00 41.83 80 ARG A C 1
ATOM 1259 O O . ARG A 1 80 ? -41.449 50.156 -1.304 1.00 47.01 80 ARG A O 1
ATOM 1280 N N . ASN A 1 81 ? -39.559 49.179 -0.596 1.00 39.78 81 ASN A N 1
ATOM 1281 C CA . ASN A 1 81 ? -39.912 49.289 0.811 1.00 39.27 81 ASN A CA 1
ATOM 1282 C C . ASN A 1 81 ? -39.314 50.568 1.438 1.00 40.54 81 ASN A C 1
ATOM 1283 O O . ASN A 1 81 ? -38.111 50.833 1.319 1.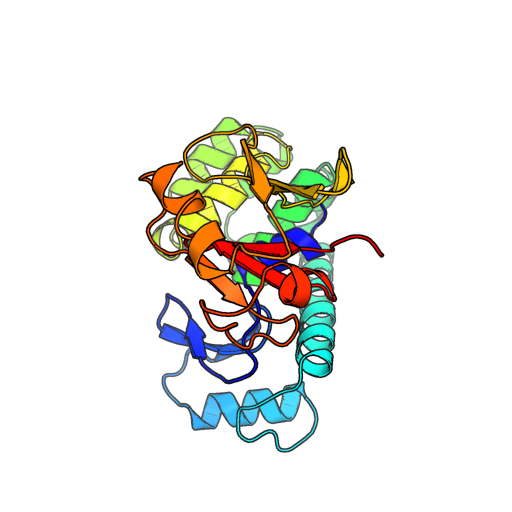00 38.45 81 ASN A O 1
ATOM 1294 N N . ALA A 1 82 ? -40.164 51.337 2.114 1.00 42.78 82 ALA A N 1
ATOM 1295 C CA . ALA A 1 82 ? -39.763 52.600 2.722 1.00 44.96 82 ALA A CA 1
ATOM 1296 C C . ALA A 1 82 ? -38.777 52.443 3.889 1.00 43.34 82 ALA A C 1
ATOM 1297 O O . ALA A 1 82 ? -38.026 53.379 4.180 1.00 47.81 82 ALA A O 1
ATOM 1304 N N . LYS A 1 83 ? -38.775 51.284 4.551 1.00 35.07 83 LYS A N 1
ATOM 1305 C CA . LYS A 1 83 ? -37.803 51.011 5.610 1.00 37.58 83 LYS A CA 1
ATOM 1306 C C . LYS A 1 83 ? -36.478 50.436 5.090 1.00 37.97 83 LYS A C 1
ATOM 1307 O O . LYS A 1 83 ? -35.429 50.756 5.621 1.00 40.58 83 LYS A O 1
ATOM 1326 N N . LEU A 1 84 ? -36.525 49.607 4.054 1.00 33.77 84 LEU A N 1
ATOM 1327 C CA . LEU A 1 84 ? -35.322 48.925 3.558 1.00 27.57 84 LEU A CA 1
ATOM 1328 C C . LEU A 1 84 ? -34.489 49.779 2.607 1.00 25.51 84 LEU A C 1
ATOM 1329 O O . LEU A 1 84 ? -33.262 49.755 2.688 1.00 26.44 84 LEU A O 1
ATOM 1345 N N . LYS A 1 85 ? -35.145 50.551 1.737 1.00 25.65 85 LYS A N 1
ATOM 1346 C CA . LYS A 1 85 ? -34.445 51.306 0.693 1.00 30.27 85 LYS A CA 1
ATOM 1347 C C . LYS A 1 85 ? -33.368 52.285 1.212 1.00 30.74 85 LYS A C 1
ATOM 1348 O O . LYS A 1 85 ? -32.250 52.292 0.690 1.00 28.51 85 LYS A O 1
ATOM 1367 N N . PRO A 1 86 ? -33.703 53.133 2.206 1.00 31.60 86 PRO A N 1
ATOM 1368 C CA . PRO A 1 86 ? -32.655 54.054 2.672 1.00 32.45 86 PRO A CA 1
ATOM 1369 C C . PRO A 1 86 ? -31.475 53.367 3.378 1.00 28.97 86 PRO A C 1
ATOM 1370 O O . PRO A 1 86 ? -30.346 53.866 3.333 1.00 30.77 86 PRO A O 1
ATOM 1381 N N . VAL A 1 87 ? -31.732 52.226 4.014 1.00 25.18 87 VAL A N 1
ATOM 1382 C CA . VAL A 1 87 ? -30.653 51.443 4.606 1.00 25.91 87 VAL A CA 1
ATOM 1383 C C . VAL A 1 87 ? -29.787 50.899 3.475 1.00 23.89 87 VAL A C 1
ATOM 1384 O O . VAL A 1 87 ? -28.575 51.115 3.445 1.00 22.28 87 VAL A O 1
ATOM 1397 N N . TYR A 1 88 ? -30.429 50.222 2.529 1.00 23.12 88 TYR A N 1
ATOM 1398 C CA . TYR A 1 88 ? -29.736 49.692 1.354 1.00 23.27 88 TYR A CA 1
ATOM 1399 C C . TYR A 1 88 ? -28.901 50.746 0.625 1.00 24.27 88 TYR A C 1
ATOM 1400 O O . TYR A 1 88 ? -27.720 50.541 0.381 1.00 23.04 88 TYR A O 1
ATOM 1418 N N . ASP A 1 89 ? -29.517 51.882 0.312 1.00 27.67 89 ASP A N 1
ATOM 1419 C CA . ASP A 1 89 ? -28.812 52.979 -0.362 1.00 29.78 89 ASP A CA 1
ATOM 1420 C C . ASP A 1 89 ? -27.570 53.437 0.387 1.00 28.45 89 ASP A C 1
ATOM 1421 O O . ASP A 1 89 ? -26.554 53.707 -0.246 1.00 34.16 89 ASP A O 1
ATOM 1430 N N . SER A 1 90 ? -27.637 53.481 1.720 1.00 26.19 90 SER A N 1
ATOM 1431 C CA . SER A 1 90 ? -26.488 53.899 2.545 1.00 26.31 90 SER A CA 1
ATOM 1432 C C . SER A 1 90 ? -25.334 52.889 2.618 1.00 25.17 90 SER A C 1
ATOM 1433 O O . SER A 1 90 ? -24.218 53.255 2.989 1.00 26.10 90 SER A O 1
ATOM 1441 N N . LEU A 1 91 ? -25.608 51.620 2.316 1.00 23.47 91 LEU A N 1
ATOM 1442 C CA . LEU A 1 91 ? -24.632 50.553 2.511 1.00 22.05 91 LEU A CA 1
ATOM 1443 C C . LEU A 1 91 ? -23.670 50.406 1.333 1.00 24.26 91 LEU A C 1
ATOM 1444 O O . LEU A 1 91 ? -24.028 50.622 0.172 1.00 23.88 91 LEU A O 1
ATOM 1460 N N . ASP A 1 92 ? -22.447 50.020 1.668 1.00 23.60 92 ASP A N 1
ATOM 1461 C CA . ASP A 1 92 ? -21.437 49.574 0.691 1.00 25.86 92 ASP A CA 1
ATOM 1462 C C . ASP A 1 92 ? -21.875 48.270 0.007 1.00 26.84 92 ASP A C 1
ATOM 1463 O O . ASP A 1 92 ? -22.784 47.597 0.480 1.00 23.01 92 ASP A O 1
ATOM 1472 N N . ALA A 1 93 ? -21.191 47.892 -1.075 1.00 28.39 93 ALA A N 1
ATOM 1473 C CA . ALA A 1 93 ? -21.587 46.728 -1.877 1.00 26.59 93 ALA A CA 1
ATOM 1474 C C . ALA A 1 93 ? -21.663 45.400 -1.109 1.00 22.10 93 ALA A C 1
ATOM 1475 O O . ALA A 1 93 ? -22.581 44.622 -1.324 1.00 22.09 93 ALA A O 1
ATOM 1482 N N . VAL A 1 94 ? -20.709 45.146 -0.227 1.00 19.92 94 VAL A N 1
ATOM 1483 C CA . VAL A 1 94 ? -20.647 43.910 0.525 1.00 19.68 94 VAL A CA 1
ATOM 1484 C C . VAL A 1 94 ? -21.825 43.840 1.517 1.00 19.39 94 VAL A C 1
ATOM 1485 O O . VAL A 1 94 ? -22.520 42.826 1.610 1.00 16.90 94 VAL A O 1
ATOM 1498 N N . ARG A 1 95 ? -22.080 44.936 2.214 1.00 18.73 95 ARG A N 1
ATOM 1499 C CA . ARG A 1 95 ? -23.207 44.949 3.158 1.00 17.46 95 ARG A CA 1
ATOM 1500 C C . ARG A 1 95 ? -24.581 44.915 2.463 1.00 15.54 95 ARG A C 1
ATOM 1501 O O . ARG A 1 95 ? -25.545 44.335 2.999 1.00 16.67 95 ARG A O 1
ATOM 1522 N N . ARG A 1 96 ? -24.667 45.514 1.275 1.00 15.95 96 ARG A N 1
ATOM 1523 C CA . ARG A 1 96 ? -25.854 45.408 0.445 1.00 18.05 96 ARG A CA 1
ATOM 1524 C C . ARG A 1 96 ? -26.150 43.946 0.141 1.00 17.00 96 ARG A C 1
ATOM 1525 O O . ARG A 1 96 ? -27.292 43.537 0.172 1.00 16.13 96 ARG A O 1
ATOM 1546 N N . ALA A 1 97 ? -25.118 43.169 -0.172 1.00 15.93 97 ALA A N 1
ATOM 1547 C CA . ALA A 1 97 ? -25.310 41.753 -0.446 1.00 14.56 97 ALA A CA 1
ATOM 1548 C C . ALA A 1 97 ? -25.861 41.018 0.795 1.00 15.59 97 ALA A C 1
ATOM 1549 O O . ALA A 1 97 ? -26.761 40.166 0.674 1.00 16.15 97 ALA A O 1
ATOM 1556 N N . ALA A 1 98 ? -25.350 41.356 1.985 1.00 14.38 98 ALA A N 1
ATOM 1557 C CA . ALA A 1 98 ? -25.889 40.800 3.208 1.00 14.11 98 ALA A CA 1
ATOM 1558 C C . ALA A 1 98 ? -27.391 41.103 3.367 1.00 14.43 98 ALA A C 1
ATOM 1559 O O . ALA A 1 98 ? -28.158 40.230 3.747 1.00 14.08 98 ALA A O 1
ATOM 1566 N N . LEU A 1 99 ? -27.802 42.328 3.074 1.00 14.93 99 LEU A N 1
ATOM 1567 C CA . LEU A 1 99 ? -29.216 42.702 3.192 1.00 15.52 99 LEU A CA 1
ATOM 1568 C C . LEU A 1 99 ? -30.073 41.954 2.147 1.00 15.18 99 LEU A C 1
ATOM 1569 O O . LEU A 1 99 ? -31.163 41.467 2.478 1.00 15.83 99 LEU A O 1
ATOM 1585 N N . ILE A 1 100 ? -29.559 41.823 0.919 1.00 14.83 100 ILE A N 1
ATOM 1586 C CA . ILE A 1 100 ? -30.250 41.062 -0.125 1.00 15.59 100 ILE A CA 1
ATOM 1587 C C . ILE A 1 100 ? -30.372 39.602 0.329 1.00 14.24 100 ILE A C 1
ATOM 1588 O O . ILE A 1 100 ? -31.419 38.982 0.151 1.00 15.20 100 ILE A O 1
ATOM 1604 N N . ASN A 1 101 ? -29.314 39.060 0.927 1.00 13.76 101 ASN A N 1
ATOM 1605 C CA . ASN A 1 101 ? -29.341 37.679 1.420 1.00 14.17 101 ASN A CA 1
ATOM 1606 C C . ASN A 1 101 ? -30.502 37.489 2.419 1.00 14.10 101 ASN A C 1
ATOM 1607 O O . ASN A 1 101 ? -31.293 36.539 2.316 1.00 14.25 101 ASN A O 1
ATOM 1618 N N . MET A 1 102 ? -30.610 38.397 3.382 1.00 14.30 102 MET A N 1
ATOM 1619 C CA . MET A 1 102 ? -31.709 38.346 4.357 1.00 16.40 102 MET A CA 1
ATOM 1620 C C . MET A 1 102 ? -33.097 38.372 3.713 1.00 15.55 102 MET A C 1
ATOM 1621 O O . MET A 1 102 ? -33.974 37.606 4.087 1.00 17.64 102 MET A O 1
ATOM 1635 N N . VAL A 1 103 ? -33.267 39.269 2.754 1.00 15.90 103 VAL A N 1
ATOM 1636 C CA . VAL A 1 103 ? -34.550 39.472 2.097 1.00 18.94 103 VAL A CA 1
ATOM 1637 C C . VAL A 1 103 ? -34.901 38.244 1.244 1.00 19.11 103 VAL A C 1
ATOM 1638 O O . VAL A 1 103 ? -36.065 37.831 1.190 1.00 19.57 103 VAL A O 1
ATOM 1651 N N . PHE A 1 104 ? -33.884 37.669 0.599 1.00 16.78 104 PHE A N 1
ATOM 1652 C CA . PHE A 1 104 ? -34.033 36.416 -0.157 1.00 16.33 104 PHE A CA 1
ATOM 1653 C C . PHE A 1 104 ? -34.534 35.308 0.768 1.00 17.89 104 PHE A C 1
ATOM 1654 O O . PHE A 1 104 ? -35.446 34.549 0.422 1.00 19.64 104 PHE A O 1
ATOM 1671 N N . GLN A 1 105 ? -33.944 35.223 1.952 1.00 17.86 105 GLN A N 1
ATOM 1672 C CA . GLN A 1 105 ? -34.272 34.146 2.876 1.00 20.37 105 GLN A CA 1
ATOM 1673 C C . GLN A 1 105 ? -35.638 34.320 3.538 1.00 22.82 105 GLN A C 1
ATOM 1674 O O . GLN A 1 105 ? -36.443 33.384 3.588 1.00 21.20 105 GLN A O 1
ATOM 1688 N N . MET A 1 106 ? -35.897 35.497 4.084 1.00 25.18 106 MET A N 1
ATOM 1689 C CA . MET A 1 106 ? -37.090 35.660 4.909 1.00 29.65 106 MET A CA 1
ATOM 1690 C C . MET A 1 106 ? -38.158 36.606 4.359 1.00 28.19 106 MET A C 1
ATOM 1691 O O . MET A 1 106 ? -39.223 36.711 4.949 1.00 33.67 106 MET A O 1
ATOM 1705 N N . GLY A 1 107 ? -37.902 37.236 3.217 1.00 25.39 107 GLY A N 1
ATOM 1706 C CA . GLY A 1 107 ? -38.854 38.143 2.577 1.00 26.91 107 GLY A CA 1
ATOM 1707 C C . GLY A 1 107 ? -38.788 39.592 3.036 1.00 26.84 107 GLY A C 1
ATOM 1708 O O . GLY A 1 107 ? -38.310 39.899 4.142 1.00 25.54 107 GLY A O 1
ATOM 1712 N N . GLU A 1 108 ? -39.297 40.475 2.182 1.00 27.88 108 GLU A N 1
ATOM 1713 C CA . GLU A 1 108 ? -39.281 41.928 2.402 1.00 32.77 108 GLU A CA 1
ATOM 1714 C C . GLU A 1 108 ? -39.891 42.313 3.761 1.00 34.21 108 GLU A C 1
ATOM 1715 O O . GLU A 1 108 ? -39.287 43.067 4.527 1.00 31.40 108 GLU A O 1
ATOM 1727 N N . THR A 1 109 ? -41.075 41.777 4.050 1.00 36.21 109 THR A N 1
ATOM 1728 C CA . THR A 1 109 ? -41.817 42.130 5.260 1.00 38.57 109 THR A CA 1
ATOM 1729 C C . THR A 1 109 ? -41.091 41.740 6.547 1.00 37.61 109 THR A C 1
ATOM 1730 O O . THR A 1 109 ? -41.044 42.525 7.493 1.00 38.13 109 THR A O 1
ATOM 1741 N N . GLY A 1 110 ? -40.525 40.538 6.575 1.00 33.77 110 GLY A N 1
ATOM 1742 C CA . GLY A 1 110 ? -39.801 40.049 7.742 1.00 33.18 110 GLY A CA 1
ATOM 1743 C C . GLY A 1 110 ? -38.588 40.896 8.065 1.00 30.42 110 GLY A C 1
ATOM 1744 O O . GLY A 1 110 ? -38.346 41.242 9.225 1.00 29.11 110 GLY A O 1
ATOM 1748 N N . VAL A 1 111 ? -37.833 41.257 7.037 1.00 26.47 111 VAL A N 1
ATOM 1749 C CA . VAL A 1 111 ? -36.616 42.045 7.255 1.00 23.11 111 VAL A CA 1
ATOM 1750 C C . VAL A 1 111 ? -36.967 43.487 7.632 1.00 24.85 111 VAL A C 1
ATOM 1751 O O . VAL A 1 111 ? -36.313 44.079 8.496 1.00 24.20 111 VAL A O 1
ATOM 1764 N N . ALA A 1 112 ? -37.983 44.050 6.988 1.00 27.76 112 ALA A N 1
ATOM 1765 C CA . ALA A 1 112 ? -38.453 45.409 7.316 1.00 29.54 112 ALA A CA 1
ATOM 1766 C C . ALA A 1 112 ? -38.934 45.541 8.747 1.00 29.61 112 ALA A C 1
ATOM 1767 O O . ALA A 1 112 ? -38.919 46.637 9.282 1.00 30.82 112 ALA A O 1
ATOM 1774 N N . GLY A 1 113 ? -39.344 44.437 9.369 1.00 28.70 113 GLY A N 1
ATOM 1775 C CA . GLY A 1 113 ? -39.695 44.435 10.785 1.00 30.97 113 GLY A CA 1
ATOM 1776 C C . GLY A 1 113 ? -38.543 44.584 11.778 1.00 30.60 113 GLY A C 1
ATOM 1777 O O . GLY A 1 113 ? -38.801 44.783 12.964 1.00 33.98 113 GLY A O 1
ATOM 1781 N N . PHE A 1 114 ? -37.290 44.458 11.325 1.00 29.35 114 PHE A N 1
ATOM 1782 C CA . PHE A 1 114 ? -36.102 44.572 12.203 1.00 29.94 114 PHE A CA 1
ATOM 1783 C C . PHE A 1 114 ? -35.728 46.038 12.386 1.00 28.76 114 PHE A C 1
ATOM 1784 O O . PHE A 1 114 ? -34.643 46.491 11.999 1.00 25.21 114 PHE A O 1
ATOM 1801 N N . THR A 1 115 ? -36.625 46.768 13.033 1.00 30.81 115 THR A N 1
ATOM 1802 C CA . THR A 1 115 ? -36.558 48.217 13.082 1.00 29.90 115 THR A CA 1
ATOM 1803 C C . THR A 1 115 ? -35.268 48.713 13.696 1.00 23.53 115 THR A C 1
ATOM 1804 O O . THR A 1 115 ? -34.643 49.616 13.151 1.00 26.54 115 THR A O 1
ATOM 1815 N N . ASN A 1 116 ? -34.857 48.118 14.810 1.00 22.21 116 ASN A N 1
ATOM 1816 C CA . ASN A 1 116 ? -33.673 48.599 15.516 1.00 23.67 116 ASN A CA 1
ATOM 1817 C C . ASN A 1 116 ? -32.385 48.243 14.816 1.00 21.95 116 ASN A C 1
ATOM 1818 O O . ASN A 1 116 ? -31.505 49.087 14.703 1.00 20.74 116 ASN A O 1
ATOM 1829 N N . SER A 1 117 ? -32.287 47.014 14.331 1.00 22.06 117 SER A N 1
ATOM 1830 C CA . SER A 1 117 ? -31.092 46.588 13.584 1.00 21.00 117 SER A CA 1
ATOM 1831 C C . SER A 1 117 ? -30.920 47.427 12.320 1.00 17.53 117 SER A C 1
ATOM 1832 O O . SER A 1 117 ? -29.804 47.804 11.982 1.00 19.62 117 SER A O 1
ATOM 1840 N N . LEU A 1 118 ? -32.025 47.734 11.636 1.00 18.98 118 LEU A N 1
ATOM 1841 C CA . LEU A 1 118 ? -31.979 48.566 10.435 1.00 19.85 118 LEU A CA 1
ATOM 1842 C C . LEU A 1 118 ? -31.465 49.974 10.744 1.00 21.47 118 LEU A C 1
ATOM 1843 O O . LEU A 1 118 ? -30.643 50.512 9.997 1.00 20.76 118 LEU A O 1
ATOM 1859 N N . ARG A 1 119 ? -31.916 50.552 11.852 1.00 20.48 119 ARG A N 1
ATOM 1860 C CA . ARG A 1 119 ? -31.440 51.876 12.268 1.00 22.51 119 ARG A CA 1
ATOM 1861 C C . ARG A 1 119 ? -29.950 51.847 12.538 1.00 21.27 119 ARG A C 1
ATOM 1862 O O . ARG A 1 119 ? -29.229 52.750 12.115 1.00 24.90 119 ARG A O 1
ATOM 1883 N N . MET A 1 120 ? -29.501 50.808 13.242 1.00 20.62 120 MET A N 1
ATOM 1884 C CA . MET A 1 120 ? -28.085 50.651 13.583 1.00 18.96 120 MET A CA 1
ATOM 1885 C C . MET A 1 120 ? -27.236 50.511 12.311 1.00 18.06 120 MET A C 1
ATOM 1886 O O . MET A 1 120 ? -26.163 51.122 12.208 1.00 17.33 120 MET A O 1
ATOM 1900 N N . LEU A 1 121 ? -27.730 49.760 11.331 1.00 17.67 121 LEU A N 1
ATOM 1901 C CA . LEU A 1 121 ? -27.024 49.646 10.048 1.00 19.06 121 LEU A CA 1
ATOM 1902 C C . LEU A 1 121 ? -26.961 50.978 9.327 1.00 19.96 121 LEU A C 1
ATOM 1903 O O . LEU A 1 121 ? -25.894 51.364 8.850 1.00 20.74 121 LEU A O 1
ATOM 1919 N N . GLN A 1 122 ? -28.085 51.690 9.284 1.00 19.92 122 GLN A N 1
ATOM 1920 C CA . GLN A 1 122 ? -28.151 53.036 8.683 1.00 23.17 122 GLN A CA 1
ATOM 1921 C C . GLN A 1 122 ? -27.128 53.991 9.278 1.00 22.31 122 GLN A C 1
ATOM 1922 O O . GLN A 1 122 ? -26.572 54.854 8.577 1.00 27.64 122 GLN A O 1
ATOM 1936 N N . GLN A 1 123 ? -26.922 53.862 10.576 1.00 20.21 123 GLN A N 1
ATOM 1937 C CA . GLN A 1 123 ? -25.999 54.708 11.318 1.00 22.70 123 GLN A CA 1
ATOM 1938 C C . GLN A 1 123 ? -24.575 54.155 11.393 1.00 20.53 123 GLN A C 1
ATOM 1939 O O . GLN A 1 123 ? -23.736 54.734 12.059 1.00 20.99 123 GLN A O 1
ATOM 1953 N N . LYS A 1 124 ? -24.295 53.053 10.688 1.00 21.58 124 LYS A N 1
ATOM 1954 C CA . LYS A 1 124 ? -22.968 52.447 10.625 1.00 22.87 124 LYS A CA 1
ATOM 1955 C C . LYS A 1 124 ? -22.481 51.965 11.978 1.00 21.91 124 LYS A C 1
ATOM 1956 O O . LYS A 1 124 ? -21.289 51.928 12.239 1.00 22.35 124 LYS A O 1
ATOM 1975 N N . ARG A 1 125 ? -23.431 51.578 12.829 1.00 20.53 125 ARG A N 1
ATOM 1976 C CA . ARG A 1 125 ? -23.140 51.021 14.142 1.00 21.10 125 ARG A CA 1
ATOM 1977 C C . ARG A 1 125 ? -23.089 49.497 13.996 1.00 19.49 125 ARG A C 1
ATOM 1978 O O . ARG A 1 125 ? -23.987 48.769 14.430 1.00 18.74 125 ARG A O 1
ATOM 1999 N N . TRP A 1 126 ? -21.983 49.028 13.422 1.00 19.40 126 TRP A N 1
ATOM 2000 C CA . TRP A 1 126 ? -21.883 47.649 12.938 1.00 18.32 126 TRP A CA 1
ATOM 2001 C C . TRP A 1 126 ? -21.867 46.623 14.070 1.00 17.83 126 TRP A C 1
ATOM 2002 O O . TRP A 1 126 ? -22.539 45.609 13.983 1.00 17.95 126 TRP A O 1
ATOM 2023 N N . ASP A 1 127 ? -21.079 46.873 15.119 1.00 20.26 127 ASP A N 1
ATOM 2024 C CA . ASP A 1 127 ? -21.027 45.958 16.278 1.00 22.47 127 ASP A CA 1
ATOM 2025 C C . ASP A 1 127 ? -22.369 45.855 16.985 1.00 21.61 127 ASP A C 1
ATOM 2026 O O . ASP A 1 127 ? -22.796 44.757 17.364 1.00 22.84 127 ASP A O 1
ATOM 2035 N N . GLU A 1 128 ? -23.042 46.992 17.144 1.00 21.20 128 GLU A N 1
ATOM 2036 C CA . GLU A 1 128 ? -24.376 47.026 17.749 1.00 20.30 128 GLU A CA 1
ATOM 2037 C C . GLU A 1 128 ? -25.406 46.301 16.897 1.00 20.84 128 GLU A C 1
ATOM 2038 O O . GLU A 1 128 ? -26.218 45.528 17.439 1.00 19.88 128 GLU A O 1
ATOM 2050 N N . ALA A 1 129 ? -25.381 46.546 15.580 1.00 19.50 129 ALA A N 1
ATOM 2051 C CA . ALA A 1 129 ? -26.264 45.822 14.659 1.00 19.76 129 ALA A CA 1
ATOM 2052 C C . ALA A 1 129 ? -26.060 44.309 14.772 1.00 20.65 129 ALA A C 1
ATOM 2053 O O . ALA A 1 129 ? -27.040 43.541 14.854 1.00 21.53 129 ALA A O 1
ATOM 2060 N N . ALA A 1 130 ? -24.797 43.888 14.779 1.00 20.41 130 ALA A N 1
ATOM 2061 C CA . ALA A 1 130 ? -24.462 42.456 14.859 1.00 21.89 130 ALA A CA 1
ATOM 2062 C C . ALA A 1 130 ? -24.988 41.847 16.147 1.00 23.03 130 ALA A C 1
ATOM 2063 O O . ALA A 1 130 ? -25.563 40.758 16.129 1.00 22.64 130 ALA A O 1
ATOM 2070 N N . VAL A 1 131 ? -24.787 42.564 17.259 1.00 23.98 131 VAL A N 1
ATOM 2071 C CA . VAL A 1 131 ? -25.265 42.115 18.580 1.00 25.41 131 VAL A CA 1
ATOM 2072 C C . VAL A 1 131 ? -26.786 41.992 18.583 1.00 25.53 131 VAL A C 1
ATOM 2073 O O . VAL A 1 131 ? -27.340 41.011 19.093 1.00 26.28 131 VAL A O 1
ATOM 2086 N N . ASN A 1 132 ? -27.452 42.972 17.991 1.00 25.02 132 ASN A N 1
ATOM 2087 C CA . ASN A 1 132 ? -28.912 42.998 17.962 1.00 25.30 132 ASN A CA 1
ATOM 2088 C C . ASN A 1 132 ? -29.523 41.954 17.034 1.00 23.57 132 ASN A C 1
ATOM 2089 O O . ASN A 1 132 ? -30.501 41.302 17.397 1.00 25.19 132 ASN A O 1
ATOM 2100 N N . LE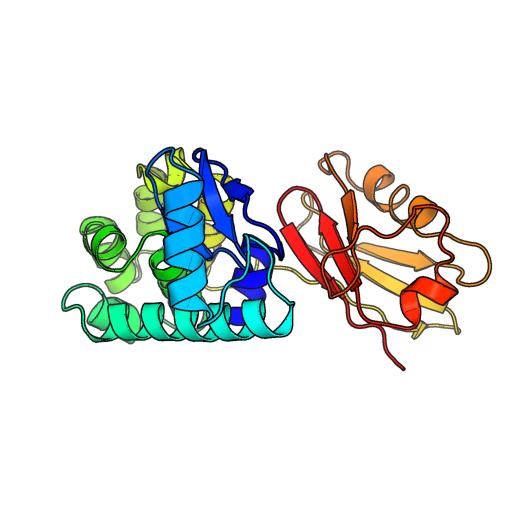U A 1 133 ? -28.951 41.797 15.846 1.00 22.10 133 LEU A N 1
ATOM 2101 C CA . LEU A 1 133 ? -29.403 40.771 14.889 1.00 22.56 133 LEU A CA 1
ATOM 2102 C C . LEU A 1 133 ? -29.347 39.340 15.430 1.00 22.86 133 LEU A C 1
ATOM 2103 O O . LEU A 1 133 ? -30.178 38.498 15.072 1.00 24.70 133 LEU A O 1
ATOM 2119 N N . ALA A 1 134 ? -28.352 39.070 16.266 1.00 22.96 134 ALA A N 1
ATOM 2120 C CA . ALA A 1 134 ? -28.164 37.748 16.868 1.00 26.63 134 ALA A CA 1
ATOM 2121 C C . ALA A 1 134 ? -29.222 37.419 17.931 1.00 29.81 134 ALA A C 1
ATOM 2122 O O . ALA A 1 134 ? -29.341 36.267 18.335 1.00 34.73 134 ALA A O 1
ATOM 2129 N N . LYS A 1 135 ? -29.983 38.422 18.373 1.00 29.04 135 LYS A N 1
ATOM 2130 C CA . LYS A 1 135 ? -31.065 38.215 19.343 1.00 33.77 135 LYS A CA 1
ATOM 2131 C C . LYS A 1 135 ? -32.409 37.861 18.689 1.00 35.89 135 LYS A C 1
ATOM 2132 O O . LYS A 1 135 ? -33.391 37.649 19.381 1.00 37.81 135 LYS A O 1
ATOM 2151 N N . SER A 1 136 ? -32.444 37.758 17.365 1.00 34.72 136 SER A N 1
ATOM 2152 C CA . SER A 1 136 ? -33.687 37.596 16.624 1.00 35.08 136 SER A CA 1
ATOM 2153 C C . SER A 1 136 ? -34.145 36.139 16.469 1.00 35.15 136 SER A C 1
ATOM 2154 O O . SER A 1 136 ? -33.372 35.177 16.658 1.00 34.96 136 SER A O 1
ATOM 2162 N N . ARG A 1 137 ? -35.412 36.000 16.096 1.00 36.49 137 ARG A N 1
ATOM 2163 C CA . ARG A 1 137 ? -36.001 34.701 15.791 1.00 39.54 137 ARG A CA 1
ATOM 2164 C C . ARG A 1 137 ? -35.289 34.080 14.577 1.00 35.74 137 ARG A C 1
ATOM 2165 O O . ARG A 1 137 ? -35.040 32.878 14.548 1.00 33.82 137 ARG A O 1
ATOM 2186 N N . TRP A 1 138 ? -34.960 34.908 13.592 1.00 33.06 138 TRP A N 1
ATOM 2187 C CA . TRP A 1 138 ? -34.134 34.499 12.442 1.00 30.91 138 TRP A CA 1
ATOM 2188 C C . TRP A 1 138 ? -32.865 33.760 12.839 1.00 29.21 138 TRP A C 1
ATOM 2189 O O . TRP A 1 138 ? -32.585 32.676 12.334 1.00 33.60 138 TRP A O 1
ATOM 2210 N N . TYR A 1 139 ? -32.094 34.380 13.722 1.00 29.42 139 TYR A N 1
ATOM 2211 C CA . TYR A 1 139 ? -30.866 33.798 14.235 1.00 32.15 139 TYR A CA 1
ATOM 2212 C C . TYR A 1 139 ? -31.155 32.486 14.936 1.00 34.92 139 TYR A C 1
ATOM 2213 O O . TYR A 1 139 ? -30.454 31.513 14.726 1.00 36.94 139 TYR A O 1
ATOM 2231 N N . ASN A 1 140 ? -32.184 32.479 15.772 1.00 36.77 140 ASN A N 1
ATOM 2232 C CA . ASN A 1 140 ? -32.586 31.267 16.497 1.00 41.97 140 ASN A CA 1
ATOM 2233 C C . ASN A 1 140 ? -32.929 30.099 15.556 1.00 38.91 140 ASN A C 1
ATOM 2234 O O . ASN A 1 140 ? -32.502 28.967 15.770 1.00 40.86 140 ASN A O 1
ATOM 2245 N N . GLN A 1 141 ? -33.675 30.397 14.498 1.00 37.54 141 GLN A N 1
ATOM 2246 C CA . GLN A 1 141 ? -34.107 29.390 13.540 1.00 39.17 141 GLN A CA 1
ATOM 2247 C C . GLN A 1 141 ? -32.984 28.824 12.670 1.00 38.88 141 GLN A C 1
ATOM 2248 O O . GLN A 1 141 ? -32.931 27.607 12.457 1.00 39.93 141 GLN A O 1
ATOM 2262 N N . THR A 1 142 ? -32.124 29.704 12.153 1.00 36.99 142 THR A N 1
ATOM 2263 C CA . THR A 1 142 ? -31.037 29.324 11.253 1.00 34.07 142 THR A CA 1
ATOM 2264 C C . THR A 1 142 ? -29.749 30.049 11.678 1.00 32.29 142 THR A C 1
ATOM 2265 O O . THR A 1 142 ? -29.310 31.005 10.992 1.00 31.10 142 THR A O 1
ATOM 2276 N N . PRO A 1 143 ? -29.134 29.614 12.800 1.00 38.50 143 PRO A N 1
ATOM 2277 C CA . PRO A 1 143 ? -27.975 30.323 13.365 1.00 33.71 143 PRO A CA 1
ATOM 2278 C C . PRO A 1 143 ? -26.675 30.275 12.557 1.00 28.36 143 PRO A C 1
ATOM 2279 O O . PRO A 1 143 ? -25.930 31.236 12.599 1.00 31.18 143 PRO A O 1
ATOM 2290 N N . ASN A 1 144 ? -26.383 29.211 11.813 1.00 28.25 144 ASN A N 1
ATOM 2291 C CA . ASN A 1 144 ? -25.126 29.195 11.056 1.00 31.16 144 ASN A CA 1
ATOM 2292 C C . ASN A 1 144 ? -25.164 30.156 9.880 1.00 29.31 144 ASN A C 1
ATOM 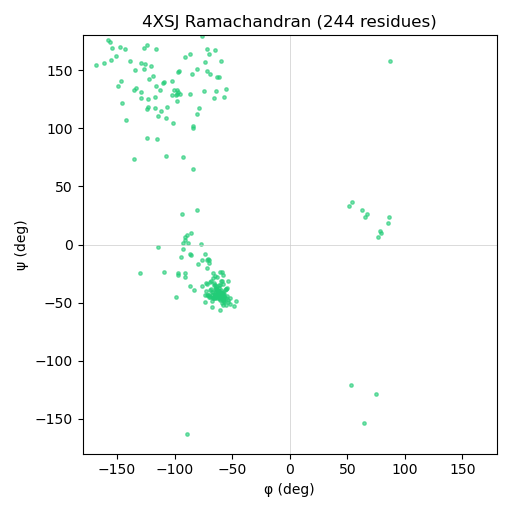2293 O O . ASN A 1 144 ? -24.196 30.884 9.639 1.00 28.71 144 ASN A O 1
ATOM 2304 N N . ARG A 1 145 ? -26.289 30.145 9.166 1.00 25.87 145 ARG A N 1
ATOM 2305 C CA . ARG A 1 145 ? -26.611 31.131 8.128 1.00 24.33 145 ARG A CA 1
ATOM 2306 C C . ARG A 1 145 ? -26.554 32.549 8.662 1.00 21.26 145 ARG A C 1
ATOM 2307 O O . ARG A 1 145 ? -25.873 33.409 8.094 1.00 21.15 145 ARG A O 1
ATOM 2328 N N . ALA A 1 146 ? -27.256 32.789 9.768 1.00 20.83 146 ALA A N 1
ATOM 2329 C CA . ALA A 1 146 ? -27.338 34.130 10.334 1.00 21.10 146 ALA A CA 1
ATOM 2330 C C . ALA A 1 146 ? -25.958 34.617 10.810 1.00 20.15 146 ALA A C 1
ATOM 2331 O O . ALA A 1 146 ? -25.614 35.768 10.599 1.00 18.49 146 ALA A O 1
ATOM 2338 N N . LYS A 1 147 ? -25.145 33.736 11.387 1.00 22.82 147 LYS A N 1
ATOM 2339 C CA . LYS A 1 147 ? -23.775 34.108 11.755 1.00 23.72 147 LYS A CA 1
ATOM 2340 C C . LYS A 1 147 ? -22.959 34.610 10.568 1.00 21.75 147 LYS A C 1
ATOM 2341 O O . LYS A 1 147 ? -22.268 35.622 10.677 1.00 21.34 147 LYS A O 1
ATOM 2360 N N . ARG A 1 148 ? -23.071 33.943 9.421 1.00 20.23 148 ARG A N 1
ATOM 2361 C CA . ARG A 1 148 ? -22.336 34.351 8.233 1.00 19.88 148 ARG A CA 1
ATOM 2362 C C . ARG A 1 148 ? -22.801 35.708 7.740 1.00 18.96 148 ARG A C 1
ATOM 2363 O O . ARG A 1 148 ? -21.983 36.569 7.405 1.00 18.27 148 ARG A O 1
ATOM 2384 N N . VAL A 1 149 ? -24.116 35.882 7.696 1.00 15.25 149 VAL A N 1
ATOM 2385 C CA . VAL A 1 149 ? -24.702 37.148 7.234 1.00 16.26 149 VAL A CA 1
ATOM 2386 C C . VAL A 1 149 ? -24.326 38.284 8.209 1.00 15.35 149 VAL A C 1
ATOM 2387 O O . VAL A 1 149 ? -23.905 39.365 7.776 1.00 16.03 149 VAL A O 1
ATOM 2400 N N . ILE A 1 150 ? -24.407 38.009 9.503 1.00 17.62 150 ILE A N 1
ATOM 2401 C CA . ILE A 1 150 ? -24.014 38.991 10.553 1.00 18.42 150 ILE A CA 1
ATOM 2402 C C . ILE A 1 150 ? -22.539 39.377 10.474 1.00 19.97 150 ILE A C 1
ATOM 2403 O O . ILE A 1 150 ? -22.193 40.588 10.568 1.00 19.96 150 ILE A O 1
ATOM 2419 N N . THR A 1 151 ? -21.666 38.390 10.265 1.00 21.03 151 THR A N 1
ATOM 2420 C CA . THR A 1 151 ? -20.238 38.666 10.043 1.00 22.33 151 THR A CA 1
ATOM 2421 C C . THR A 1 151 ? -20.035 39.618 8.873 1.00 20.80 151 THR A C 1
ATOM 2422 O O . THR A 1 151 ? -19.178 40.510 8.912 1.00 21.44 151 THR A O 1
ATOM 2433 N N . THR A 1 152 ? -20.833 39.434 7.823 1.00 17.99 152 THR A N 1
ATOM 2434 C CA . THR A 1 152 ? -20.726 40.248 6.646 1.00 16.85 152 THR A CA 1
ATOM 2435 C C . THR A 1 152 ? -21.128 41.703 6.978 1.00 17.27 152 THR A C 1
ATOM 2436 O O . THR A 1 152 ? -20.424 42.640 6.603 1.00 18.55 152 THR A O 1
ATOM 2447 N N . PHE A 1 153 ? -22.235 41.876 7.700 1.00 16.43 153 PHE A N 1
ATOM 2448 C CA . PHE A 1 153 ? -22.614 43.204 8.182 1.00 16.99 153 PHE A CA 1
ATOM 2449 C C . PHE A 1 153 ? -21.586 43.798 9.138 1.00 18.77 153 PHE A C 1
ATOM 2450 O O . PHE A 1 153 ? -21.299 44.991 9.066 1.00 21.05 153 PHE A O 1
ATOM 2467 N N . ARG A 1 154 ? -21.065 42.998 10.056 1.00 19.36 154 ARG A N 1
ATOM 2468 C CA . ARG A 1 154 ? -20.149 43.522 11.083 1.00 22.35 154 ARG A CA 1
ATOM 2469 C C . ARG A 1 154 ? -18.863 44.035 10.458 1.00 23.98 154 ARG A C 1
ATOM 2470 O O . ARG A 1 154 ? -18.431 45.163 10.756 1.00 23.68 154 ARG A O 1
ATOM 2491 N N . THR A 1 155 ? -18.293 43.242 9.547 1.00 22.50 155 THR A N 1
ATOM 2492 C CA . THR A 1 155 ? -16.974 43.515 8.975 1.00 24.33 155 THR A CA 1
ATOM 2493 C C . THR A 1 155 ? -16.993 44.233 7.629 1.00 20.93 155 THR A C 1
ATOM 2494 O O . THR A 1 155 ? -16.019 44.880 7.243 1.00 25.75 155 THR A O 1
ATOM 2505 N N . GLY A 1 156 ? -18.075 44.104 6.883 1.00 20.61 156 GLY A N 1
ATOM 2506 C CA . GLY A 1 156 ? -18.114 44.642 5.529 1.00 23.39 156 GLY A CA 1
ATOM 2507 C C . GLY A 1 156 ? -17.128 43.915 4.613 1.00 24.54 156 GLY A C 1
ATOM 2508 O O . GLY A 1 156 ? -16.673 44.485 3.621 1.00 24.34 156 GLY A O 1
ATOM 2512 N N . THR A 1 157 ? -16.778 42.681 4.972 1.00 23.74 157 THR A N 1
ATOM 2513 C CA . THR A 1 157 ? -15.876 41.838 4.168 1.00 25.21 157 THR A CA 1
ATOM 2514 C C . THR A 1 157 ? -16.560 40.509 3.833 1.00 27.32 157 THR A C 1
ATOM 2515 O O . THR A 1 157 ? -17.595 40.165 4.377 1.00 20.01 157 THR A O 1
ATOM 2526 N N . TRP A 1 158 ? -15.908 39.743 2.973 1.00 29.29 158 TRP A N 1
ATOM 2527 C CA . TRP A 1 158 ? -16.357 38.419 2.620 1.00 27.02 158 TRP A CA 1
ATOM 2528 C C . TRP A 1 158 ? -15.718 37.332 3.478 1.00 28.97 158 TRP A C 1
ATOM 2529 O O . TRP A 1 158 ? -15.644 36.181 3.059 1.00 30.90 158 TRP A O 1
ATOM 2550 N N . ASP A 1 159 ? -15.306 37.655 4.704 1.00 31.27 159 ASP A N 1
ATOM 2551 C CA . ASP A 1 159 ? -14.652 36.670 5.572 1.00 36.47 159 ASP A CA 1
ATOM 2552 C C . ASP A 1 159 ? -15.420 35.365 5.788 1.00 29.49 159 ASP A C 1
ATOM 2553 O O . ASP A 1 159 ? -14.795 34.324 5.959 1.00 29.57 159 ASP A O 1
ATOM 2562 N N . ALA A 1 160 ? -16.755 35.407 5.781 1.00 22.66 160 ALA A N 1
ATOM 2563 C CA . ALA A 1 160 ? -17.531 34.204 6.017 1.00 23.19 160 ALA A CA 1
ATOM 2564 C C . ALA A 1 160 ? -17.755 33.387 4.754 1.00 20.19 160 ALA A C 1
ATOM 2565 O O . ALA A 1 160 ? -18.273 32.288 4.854 1.00 21.59 160 ALA A O 1
ATOM 2572 N N . TYR A 1 161 ? -17.408 33.927 3.591 1.00 20.56 161 TYR A N 1
ATOM 2573 C CA . TYR A 1 161 ? -17.703 33.300 2.293 1.00 20.33 161 TYR A CA 1
ATOM 2574 C C . TYR A 1 161 ? -16.417 33.122 1.505 1.00 20.14 161 TYR A C 1
ATOM 2575 O O . TYR A 1 161 ? -15.985 33.989 0.755 1.00 19.92 161 TYR A O 1
ATOM 2593 N N . GLY A 1 162 ? -15.807 31.959 1.682 1.00 18.03 162 GLY A N 1
ATOM 2594 C CA . GLY A 1 162 ? -14.573 31.652 1.010 1.00 18.05 162 GLY A CA 1
ATOM 2595 C C . GLY A 1 162 ? -14.767 31.012 -0.338 1.00 17.29 162 GLY A C 1
ATOM 2596 O O . GLY A 1 162 ? -15.841 31.049 -0.950 1.00 17.30 162 GLY A O 1
ATOM 2600 N N . SER A 1 163 ? -13.696 30.416 -0.795 1.00 17.62 163 SER A N 1
ATOM 2601 C CA . SER A 1 163 ? -13.647 29.876 -2.123 1.00 19.68 163 SER A CA 1
ATOM 2602 C C . SER A 1 163 ? -12.608 28.766 -2.161 1.00 18.37 163 SER A C 1
ATOM 2603 O O . SER A 1 163 ? -11.921 28.442 -1.195 1.00 22.29 163 SER A O 1
ATOM 2611 N N . VAL A 1 164 ? -12.930 27.898 -3.342 1.00 13.80 1075 VAL A N 1
ATOM 2612 C CA . VAL A 1 164 ? -12.075 26.765 -3.578 1.00 15.62 1075 VAL A CA 1
ATOM 2613 C C . VAL A 1 164 ? -11.580 26.961 -4.978 1.00 18.22 1075 VAL A C 1
ATOM 2614 O O . VAL A 1 164 ? -12.395 27.130 -5.895 1.00 21.65 1075 VAL A O 1
ATOM 2627 N N . THR A 1 165 ? -10.259 26.958 -5.149 1.00 17.29 1076 THR A N 1
ATOM 2628 C CA . THR A 1 165 ? -9.661 27.157 -6.452 1.00 19.41 1076 THR A CA 1
ATOM 2629 C C . THR A 1 165 ? -8.655 26.074 -6.757 1.00 16.44 1076 THR A C 1
ATOM 2630 O O . THR A 1 165 ? -8.087 25.475 -5.841 1.00 19.28 1076 THR A O 1
ATOM 2641 N N . VAL A 1 166 ? -8.429 25.860 -8.047 1.00 14.94 1077 VAL A N 1
ATOM 2642 C CA . VAL A 1 166 ? -7.502 24.875 -8.544 1.00 15.82 1077 VAL A CA 1
ATOM 2643 C C . VAL A 1 166 ? -6.517 25.548 -9.488 1.00 17.36 1077 VAL A C 1
ATOM 2644 O O . VAL A 1 166 ? -6.946 26.193 -10.438 1.00 18.71 1077 VAL A O 1
ATOM 2657 N N A VAL A 1 167 ? -5.212 25.391 -9.219 0.50 17.60 1078 VAL A N 1
ATOM 2658 N N B VAL A 1 167 ? -5.218 25.436 -9.211 0.50 17.70 1078 VAL A N 1
ATOM 2659 C CA A VAL A 1 167 ? -4.134 25.868 -10.089 0.50 18.54 1078 VAL A CA 1
ATOM 2660 C CA B VAL A 1 167 ? -4.208 25.780 -10.197 0.50 19.11 1078 VAL A CA 1
ATOM 2661 C C A VAL A 1 167 ? -3.116 24.751 -10.284 0.50 19.24 1078 VAL A C 1
ATOM 2662 C C B VAL A 1 167 ? -3.313 24.584 -10.382 0.50 19.76 1078 VAL A C 1
ATOM 2663 O O A VAL A 1 167 ? -2.743 24.110 -9.303 0.50 18.68 1078 VAL A O 1
ATOM 2664 O O B VAL A 1 167 ? -3.309 23.675 -9.556 0.50 21.36 1078 VAL A O 1
ATOM 2689 N N . TYR A 1 168 ? -2.623 24.556 -11.511 1.00 20.75 1079 TYR A N 1
ATOM 2690 C CA . TYR A 1 168 ? -1.607 23.549 -11.792 1.00 20.70 1079 TYR A CA 1
ATOM 2691 C C . TYR A 1 168 ? -0.222 24.122 -11.517 1.00 23.71 1079 TYR A C 1
ATOM 2692 O O . TYR A 1 168 ? 0.097 25.240 -11.956 1.00 25.34 1079 TYR A O 1
ATOM 2710 N N . GLN A 1 169 ? 0.574 23.382 -10.748 1.00 24.28 1080 GLN A N 1
ATOM 2711 C CA . GLN A 1 169 ? 1.969 23.754 -10.427 1.00 28.23 1080 GLN A CA 1
ATOM 2712 C C . GLN A 1 169 ? 2.804 22.485 -10.597 1.00 28.50 1080 GLN A C 1
ATOM 2713 O O . GLN A 1 169 ? 2.422 21.431 -10.120 1.00 23.25 1080 GLN A O 1
ATOM 2727 N N . ASN A 1 170 ? 3.942 22.579 -11.292 1.00 28.99 1081 ASN A N 1
ATOM 2728 C CA . ASN A 1 170 ? 4.745 21.400 -11.622 1.00 31.92 1081 ASN A CA 1
ATOM 2729 C C . ASN A 1 170 ? 3.933 20.272 -12.280 1.00 30.75 1081 ASN A C 1
ATOM 2730 O O . ASN A 1 170 ? 4.218 19.086 -12.074 1.00 35.46 1081 ASN A O 1
ATOM 2741 N N . GLY A 1 171 ? 2.920 20.655 -13.061 1.00 28.03 1082 GLY A N 1
ATOM 2742 C CA . GLY A 1 171 ? 2.042 19.717 -13.741 1.00 26.84 1082 GLY A CA 1
ATOM 2743 C C . GLY A 1 171 ? 0.992 19.033 -12.887 1.00 26.00 1082 GLY A C 1
ATOM 2744 O O . GLY A 1 171 ? 0.302 18.168 -13.390 1.00 28.00 1082 GLY A O 1
ATOM 2748 N N . LEU A 1 172 ? 0.855 19.423 -11.619 1.00 21.57 1083 LEU A N 1
ATOM 2749 C CA . LEU A 1 172 ? -0.087 18.797 -10.692 1.00 19.46 1083 LEU A CA 1
ATOM 2750 C C . LEU A 1 172 ? -1.115 19.811 -10.190 1.00 17.75 1083 LEU A C 1
ATOM 2751 O O . LEU A 1 172 ? -0.767 20.962 -9.948 1.00 17.44 1083 LEU A O 1
ATOM 2767 N N . PRO A 1 173 ? -2.371 19.360 -9.974 1.00 17.39 1084 PRO A N 1
ATOM 2768 C CA . PRO A 1 173 ? -3.385 20.255 -9.466 1.00 17.20 1084 PRO A CA 1
ATOM 2769 C C . PRO A 1 173 ? -3.196 20.552 -7.989 1.00 16.58 1084 PRO A C 1
ATOM 2770 O O . PRO A 1 173 ? -2.953 19.634 -7.179 1.00 18.67 1084 PRO A O 1
ATOM 2781 N N . VAL A 1 174 ? -3.269 21.838 -7.658 1.00 15.32 1085 VAL A N 1
ATOM 2782 C CA . VAL A 1 174 ? -3.181 22.310 -6.292 1.00 16.21 1085 VAL A CA 1
ATOM 2783 C C . VAL A 1 174 ? -4.503 22.978 -5.980 1.00 15.08 1085 VAL A C 1
ATOM 2784 O O . VAL A 1 174 ? -4.872 23.983 -6.617 1.00 17.14 1085 VAL A O 1
ATOM 2797 N N . ILE A 1 175 ? -5.208 22.414 -5.003 1.00 13.78 1086 ILE A N 1
ATOM 2798 C CA . ILE A 1 175 ? -6.549 22.831 -4.632 1.00 13.86 1086 ILE A CA 1
ATOM 2799 C C . ILE A 1 175 ? -6.453 23.576 -3.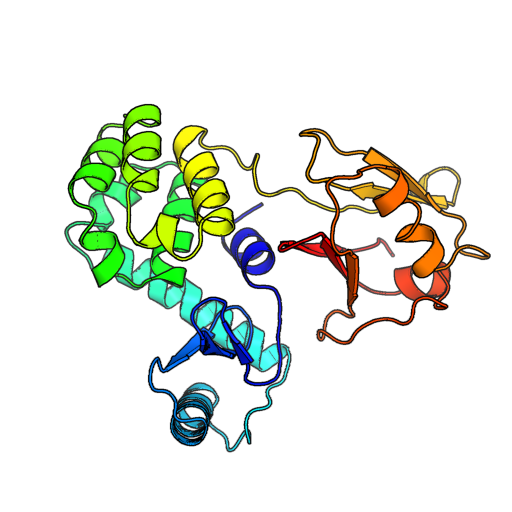313 1.00 13.65 1086 ILE A C 1
ATOM 2800 O O . ILE A 1 175 ? -6.009 23.028 -2.302 1.00 13.42 1086 ILE A O 1
ATOM 2816 N N . SER A 1 176 ? -6.844 24.844 -3.336 1.00 13.51 1087 SER A N 1
ATOM 2817 C CA . SER A 1 176 ? -6.824 25.688 -2.148 1.00 13.84 1087 SER A CA 1
ATOM 2818 C C . SER A 1 176 ? -8.226 25.803 -1.634 1.00 13.10 1087 SER A C 1
ATOM 2819 O O . SER A 1 176 ? -9.134 26.156 -2.397 1.00 15.26 1087 SER A O 1
ATOM 2827 N N . VAL A 1 177 ? -8.391 25.537 -0.347 1.00 12.63 1088 VAL A N 1
ATOM 2828 C CA . VAL A 1 177 ? -9.688 25.303 0.244 1.00 13.88 1088 VAL A CA 1
ATOM 2829 C C . VAL A 1 177 ? -9.844 26.091 1.520 1.00 14.62 1088 VAL A C 1
ATOM 2830 O O . VAL A 1 177 ? -8.956 26.100 2.396 1.00 14.87 1088 VAL A O 1
ATOM 2843 N N . ARG A 1 178 ? -11.005 26.721 1.641 1.00 17.19 1089 ARG A N 1
ATOM 2844 C CA . ARG A 1 178 ? -11.428 27.321 2.896 1.00 18.76 1089 ARG A CA 1
ATOM 2845 C C . ARG A 1 178 ? -11.998 26.255 3.821 1.00 19.66 1089 ARG A C 1
ATOM 2846 O O . ARG A 1 178 ? -13.058 25.647 3.533 1.00 17.94 1089 ARG A O 1
ATOM 2867 N N . LEU A 1 179 ? -11.270 25.995 4.906 1.00 19.12 1090 LEU A N 1
ATOM 2868 C CA . LEU A 1 179 ? -11.697 25.073 5.938 1.00 19.76 1090 LEU A CA 1
ATOM 2869 C C . LEU A 1 179 ? -12.376 25.816 7.099 1.00 20.17 1090 LEU A C 1
ATOM 2870 O O . LEU A 1 179 ? -12.041 26.951 7.394 1.00 21.57 1090 LEU A O 1
ATOM 2886 N N . PRO A 1 180 ? -13.331 25.155 7.776 1.00 20.36 1091 PRO A N 1
ATOM 2887 C CA . PRO A 1 180 ? -14.144 25.856 8.767 1.00 21.59 1091 PRO A CA 1
ATOM 2888 C C . PRO A 1 180 ? -13.395 26.382 9.995 1.00 23.12 1091 PRO A C 1
ATOM 2889 O O . PRO A 1 180 ? -13.818 27.390 10.570 1.00 25.53 1091 PRO A O 1
ATOM 2900 N N . SER A 1 181 ? -12.290 25.750 10.375 1.00 23.93 1092 SER A N 1
ATOM 2901 C CA . SER A 1 181 ? -11.593 26.104 11.617 1.00 28.80 1092 SER A CA 1
ATOM 2902 C C . SER A 1 181 ? -10.470 27.138 11.463 1.00 29.68 1092 SER A C 1
ATOM 2903 O O . SER A 1 181 ? -9.872 27.525 12.464 1.00 32.67 1092 SER A O 1
ATOM 2911 N N . ARG A 1 182 ? -10.166 27.573 10.238 1.00 29.43 1093 ARG A N 1
ATOM 2912 C CA . ARG A 1 182 ? -9.152 28.612 9.999 1.00 32.82 1093 ARG A CA 1
ATOM 2913 C C . ARG A 1 182 ? -9.665 29.648 9.005 1.00 31.74 1093 ARG A C 1
ATOM 2914 O O . ARG A 1 182 ? -10.426 29.317 8.090 1.00 30.95 1093 ARG A O 1
ATOM 2935 N N . ARG A 1 183 ? -9.193 30.884 9.149 1.00 29.26 1094 ARG A N 1
ATOM 2936 C CA . ARG A 1 183 ? -9.568 31.958 8.239 1.00 30.56 1094 ARG A CA 1
ATOM 2937 C C . ARG A 1 183 ? -8.837 31.858 6.905 1.00 26.83 1094 ARG A C 1
ATOM 2938 O O . ARG A 1 183 ? -9.399 32.212 5.869 1.00 29.19 1094 ARG A O 1
ATOM 2959 N N . GLU A 1 184 ? -7.577 31.419 6.919 1.00 25.23 1095 GLU A N 1
ATOM 2960 C CA . GLU A 1 184 ? -6.793 31.370 5.688 1.00 25.39 1095 GLU A CA 1
ATOM 2961 C C . GLU A 1 184 ? -6.861 29.957 5.117 1.00 22.22 1095 GLU A C 1
ATOM 2962 O O . GLU A 1 184 ? -6.983 28.973 5.858 1.00 20.98 1095 GLU A O 1
ATOM 2974 N N . ARG A 1 185 ? -6.804 29.883 3.792 1.00 19.25 1096 ARG A N 1
ATOM 2975 C CA . ARG A 1 185 ? -6.955 28.630 3.107 1.00 19.77 1096 ARG A CA 1
ATOM 2976 C C . ARG A 1 185 ? -5.748 27.695 3.329 1.00 19.51 1096 ARG A C 1
ATOM 2977 O O . ARG A 1 185 ? -4.668 28.098 3.782 1.00 23.86 1096 ARG A O 1
ATOM 2998 N N . CYS A 1 186 ? -5.984 26.436 3.010 1.00 14.53 1097 CYS A N 1
ATOM 2999 C CA . CYS A 1 186 ? -4.999 25.382 3.076 1.00 14.95 1097 CYS A CA 1
ATOM 3000 C C . CYS A 1 186 ? -4.921 24.802 1.683 1.00 13.87 1097 CYS A C 1
ATOM 3001 O O . CYS A 1 186 ? -5.963 24.689 0.998 1.00 15.47 1097 CYS A O 1
ATOM 3009 N N . GLN A 1 187 ? -3.731 24.430 1.242 1.00 13.41 1098 GLN A N 1
ATOM 3010 C CA . GLN A 1 187 ? -3.589 23.884 -0.092 1.00 14.54 1098 GLN A CA 1
ATOM 3011 C C . GLN A 1 187 ? -3.284 22.398 -0.085 1.00 13.14 1098 GLN A C 1
ATOM 3012 O O . GLN A 1 187 ? -2.507 21.906 0.743 1.00 13.63 1098 GLN A O 1
ATOM 3026 N N . PHE A 1 188 ? -3.920 21.719 -1.029 1.00 12.53 1099 PHE A N 1
ATOM 3027 C CA . PHE A 1 188 ? -3.874 20.259 -1.204 1.00 12.38 1099 PHE A CA 1
ATOM 3028 C C . PHE A 1 188 ? -3.382 19.947 -2.607 1.00 13.86 1099 PHE A C 1
ATOM 3029 O O . PHE A 1 188 ? -4.022 20.290 -3.606 1.00 18.84 1099 PHE A O 1
ATOM 3046 N N . THR A 1 189 ? -2.253 19.268 -2.694 1.00 14.58 1100 THR A N 1
ATOM 3047 C CA . THR A 1 189 ? -1.699 18.862 -3.971 1.00 15.36 1100 THR A CA 1
ATOM 3048 C C . THR A 1 189 ? -2.084 17.413 -4.208 1.00 15.29 1100 THR A C 1
ATOM 3049 O O . THR A 1 189 ? -1.890 16.570 -3.336 1.00 14.90 1100 THR A O 1
ATOM 3060 N N . LEU A 1 190 ? -2.654 17.131 -5.376 1.00 16.37 1101 LEU A N 1
ATOM 3061 C CA . LEU A 1 190 ? -3.172 15.797 -5.671 1.00 16.55 1101 LEU A CA 1
ATOM 3062 C C . LEU A 1 190 ? -2.464 15.218 -6.893 1.00 16.78 1101 LEU A C 1
ATOM 3063 O O . LEU A 1 190 ? -1.978 15.950 -7.736 1.00 15.92 1101 LEU A O 1
ATOM 3079 N N . LYS A 1 191 ? -2.421 13.893 -6.958 1.00 18.01 1102 LYS A N 1
ATOM 3080 C CA . LYS A 1 191 ? -1.874 13.156 -8.089 1.00 17.62 1102 LYS A CA 1
ATOM 3081 C C . LYS A 1 191 ? -3.046 12.647 -8.944 1.00 16.40 1102 LYS A C 1
ATOM 3082 O O . LYS A 1 191 ? -3.727 11.716 -8.548 1.00 18.32 1102 LYS A O 1
ATOM 3101 N N . PRO A 1 192 ? -3.297 13.279 -10.091 1.00 18.30 1103 PRO A N 1
ATOM 3102 C CA . PRO A 1 192 ? -4.491 12.889 -10.860 1.00 19.13 1103 PRO A CA 1
ATOM 3103 C C . PRO A 1 192 ? -4.584 11.441 -11.315 1.00 23.03 1103 PRO A C 1
ATOM 3104 O O . PRO A 1 192 ? -5.712 10.906 -11.417 1.00 26.65 1103 PRO A O 1
ATOM 3115 N N . ILE A 1 193 ? -3.435 10.818 -11.577 1.00 22.42 1104 ILE A N 1
ATOM 3116 C CA . ILE A 1 193 ? -3.426 9.465 -12.123 1.00 28.52 1104 ILE A CA 1
ATOM 3117 C C . ILE A 1 193 ? -3.655 8.393 -11.074 1.00 28.32 1104 ILE A C 1
ATOM 3118 O O . ILE A 1 193 ? -3.962 7.284 -11.454 1.00 35.57 1104 ILE A O 1
ATOM 3134 N N . SER A 1 194 ? -3.494 8.705 -9.782 1.00 20.11 1105 SER A N 1
ATOM 3135 C CA . SER A 1 194 ? -3.688 7.730 -8.728 1.00 21.17 1105 SER A CA 1
ATOM 3136 C C . SER A 1 194 ? -4.576 8.106 -7.545 1.00 19.75 1105 SER A C 1
ATOM 3137 O O . SER A 1 194 ? -5.085 7.208 -6.890 1.00 20.91 1105 SER A O 1
ATOM 3145 N N . ASP A 1 195 ? -4.744 9.391 -7.240 1.00 16.86 1106 ASP A N 1
ATOM 3146 C CA . ASP A 1 195 ? -5.612 9.812 -6.137 1.00 16.45 1106 ASP A CA 1
ATOM 3147 C C . ASP A 1 195 ? -7.047 9.801 -6.619 1.00 15.95 1106 ASP A C 1
ATOM 3148 O O . ASP A 1 195 ? -7.303 10.022 -7.797 1.00 15.51 1106 ASP A O 1
ATOM 3157 N N . SER A 1 196 ? -7.956 9.573 -5.681 1.00 15.59 1107 SER A N 1
ATOM 3158 C CA . SER A 1 196 ? -9.393 9.586 -5.939 1.00 15.93 1107 SER A CA 1
ATOM 3159 C C . SER A 1 196 ? -10.095 10.722 -5.163 1.00 15.16 1107 SER A C 1
ATOM 3160 O O . SER A 1 196 ? -9.523 11.330 -4.237 1.00 13.52 1107 SER A O 1
ATOM 3168 N N . VAL A 1 197 ? -11.345 10.973 -5.518 1.00 13.35 1108 VAL A N 1
ATOM 3169 C CA . VAL A 1 197 ? -12.234 11.830 -4.713 1.00 13.00 1108 VAL A CA 1
ATOM 3170 C C . VAL A 1 197 ? -12.170 11.471 -3.222 1.00 13.15 1108 VAL A C 1
ATOM 3171 O O . VAL A 1 197 ? -11.991 12.355 -2.378 1.00 13.30 1108 VAL A O 1
ATOM 3184 N N . GLY A 1 198 ? -12.279 10.180 -2.892 1.00 12.79 1109 GLY A N 1
ATOM 3185 C CA . GLY A 1 198 ? -12.299 9.761 -1.515 1.00 14.47 1109 GLY A CA 1
ATOM 3186 C C . GLY A 1 198 ? -10.993 10.070 -0.801 1.00 14.56 1109 GLY A C 1
ATOM 3187 O O . GLY A 1 198 ? -10.999 10.464 0.370 1.00 14.24 1109 GLY A O 1
ATOM 3191 N N . VAL A 1 199 ? -9.883 9.922 -1.511 1.00 14.65 1110 VAL A N 1
ATOM 3192 C CA . VAL A 1 199 ? -8.558 10.317 -0.959 1.00 16.19 1110 VAL A CA 1
ATOM 3193 C C . VAL A 1 199 ? -8.547 11.787 -0.594 1.00 15.25 1110 VAL A C 1
ATOM 3194 O O . VAL A 1 199 ? -8.136 12.155 0.528 1.00 15.14 1110 VAL A O 1
ATOM 3207 N N . PHE A 1 200 ? -8.984 12.624 -1.539 1.00 13.32 1111 PHE A N 1
ATOM 3208 C CA . PHE A 1 200 ? -9.066 14.080 -1.292 1.00 13.75 1111 PHE A CA 1
ATOM 3209 C C . PHE A 1 200 ? -9.950 14.416 -0.119 1.00 12.85 1111 PHE A C 1
ATOM 3210 O O . PHE A 1 200 ? -9.549 15.196 0.769 1.00 12.67 1111 PHE A O 1
ATOM 3227 N N . LEU A 1 201 ? -11.142 13.825 -0.069 1.00 11.72 1112 LEU A N 1
ATOM 3228 C CA . LEU A 1 201 ? -12.046 14.104 1.040 1.00 13.89 1112 LEU A CA 1
ATOM 3229 C C . LEU A 1 201 ? -11.460 13.683 2.388 1.00 13.96 1112 LEU A C 1
ATOM 3230 O O . LEU A 1 201 ? -11.670 14.381 3.393 1.00 12.69 1112 LEU A O 1
ATOM 3246 N N A ARG A 1 202 ? -10.718 12.570 2.408 0.50 14.20 1113 ARG A N 1
ATOM 3247 N N B ARG A 1 202 ? -10.712 12.574 2.414 0.50 14.24 1113 ARG A N 1
ATOM 3248 C CA A ARG A 1 202 ? -10.082 12.106 3.638 0.50 14.69 1113 ARG A CA 1
ATOM 3249 C CA B ARG A 1 202 ? -10.076 12.116 3.649 0.50 15.00 1113 ARG A CA 1
ATOM 3250 C C A ARG A 1 202 ? -8.985 13.071 4.082 0.50 12.89 1113 ARG A C 1
ATOM 3251 C C B ARG A 1 202 ? -8.995 13.093 4.087 0.50 12.99 1113 ARG A C 1
ATOM 3252 O O A ARG A 1 202 ? -8.852 13.316 5.270 0.50 15.10 1113 ARG A O 1
ATOM 3253 O O B ARG A 1 202 ? -8.866 13.351 5.273 0.50 15.21 1113 ARG A O 1
ATOM 3294 N N . GLN A 1 203 ? -8.236 13.629 3.134 1.00 12.26 1114 GLN A N 1
ATOM 3295 C CA . GLN A 1 203 ? -7.226 14.669 3.442 1.00 13.46 1114 GLN A CA 1
ATOM 3296 C C . GLN A 1 203 ? -7.874 15.903 4.058 1.00 13.35 1114 GLN A C 1
ATOM 3297 O O . GLN A 1 203 ? -7.348 16.449 5.010 1.00 12.72 1114 GLN A O 1
ATOM 3311 N N . LEU A 1 204 ? -9.032 16.328 3.532 1.00 11.93 1115 LEU A N 1
ATOM 3312 C CA . LEU A 1 204 ? -9.747 17.475 4.105 1.00 12.20 1115 LEU A CA 1
ATOM 3313 C C . LEU A 1 204 ? -10.130 17.197 5.542 1.00 12.87 1115 LEU A C 1
ATOM 3314 O O . LEU A 1 204 ? -9.926 18.039 6.424 1.00 13.68 1115 LEU A O 1
ATOM 3330 N N . GLN A 1 205 ? -10.695 16.017 5.795 1.00 12.88 1116 GLN A N 1
ATOM 3331 C CA . GLN A 1 205 ? -11.106 15.672 7.153 1.00 15.40 1116 GLN A CA 1
ATOM 3332 C C . GLN A 1 205 ? -9.916 15.560 8.114 1.00 15.47 1116 GLN A C 1
ATOM 3333 O O . GLN A 1 205 ? -10.020 15.962 9.281 1.00 17.96 1116 GLN A O 1
ATOM 3347 N N . GLU A 1 206 ? -8.803 15.006 7.630 1.00 16.22 1117 GLU A N 1
ATOM 3348 C CA . GLU A 1 206 ? -7.556 14.909 8.443 1.00 18.45 1117 GLU A CA 1
ATOM 3349 C C . GLU A 1 206 ? -7.067 16.306 8.811 1.00 17.74 1117 GLU A C 1
ATOM 3350 O O . GLU A 1 206 ? -6.538 16.518 9.894 1.00 20.59 1117 GLU A O 1
ATOM 3362 N N . GLU A 1 207 ? -7.262 17.266 7.913 1.00 15.77 1118 GLU A N 1
ATOM 3363 C CA . GLU A 1 207 ? -6.791 18.629 8.138 1.00 17.78 1118 GLU A CA 1
ATOM 3364 C C . GLU A 1 207 ? -7.601 19.405 9.172 1.00 17.81 1118 GLU A C 1
ATOM 3365 O O . GLU A 1 207 ? -7.051 20.238 9.888 1.00 21.42 1118 GLU A O 1
ATOM 3377 N N . ASP A 1 208 ? -8.900 19.154 9.262 1.00 16.43 1119 ASP A N 1
ATOM 3378 C CA . ASP A 1 208 ? -9.764 19.996 10.095 1.00 18.79 1119 ASP A CA 1
ATOM 3379 C C . ASP A 1 208 ? -10.800 19.118 10.771 1.00 19.15 1119 ASP A C 1
ATOM 3380 O O . ASP A 1 208 ? -11.750 18.636 10.132 1.00 20.28 1119 ASP A O 1
ATOM 3389 N N . ARG A 1 209 ? -10.616 18.927 12.069 1.00 20.37 1120 ARG A N 1
ATOM 3390 C CA . ARG A 1 209 ? -11.513 18.105 12.850 1.00 24.13 1120 ARG A CA 1
ATOM 3391 C C . ARG A 1 209 ? -12.907 18.758 13.040 1.00 24.54 1120 ARG A C 1
ATOM 3392 O O . ARG A 1 209 ? -13.842 18.086 13.468 1.00 28.18 1120 ARG A O 1
ATOM 3413 N N . GLY A 1 210 ? -13.038 20.053 12.725 1.00 25.34 1121 GLY A N 1
ATOM 3414 C CA . GLY A 1 210 ? -14.342 20.731 12.647 1.00 22.49 1121 GLY A CA 1
ATOM 3415 C C . GLY A 1 210 ? -15.198 20.376 11.429 1.00 22.65 1121 GLY A C 1
ATOM 3416 O O . GLY A 1 210 ? -16.368 20.784 11.359 1.00 23.34 1121 GLY A O 1
ATOM 3420 N N . ILE A 1 211 ? -14.646 19.627 10.473 1.00 19.57 1122 ILE A N 1
ATOM 3421 C CA . ILE A 1 211 ? -15.435 19.123 9.345 1.00 18.27 1122 ILE A CA 1
ATOM 3422 C C . ILE A 1 211 ? -16.232 17.899 9.804 1.00 20.24 1122 ILE A C 1
ATOM 3423 O O . ILE A 1 211 ? -15.661 16.904 10.209 1.00 23.86 1122 ILE A O 1
ATOM 3439 N N . ASP A 1 212 ? -17.556 18.002 9.756 1.00 20.03 1123 ASP A N 1
ATOM 3440 C CA . ASP A 1 212 ? -18.464 16.915 10.107 1.00 22.63 1123 ASP A CA 1
ATOM 3441 C C . ASP A 1 212 ? -18.953 16.151 8.901 1.00 20.08 1123 ASP A C 1
ATOM 3442 O O . ASP A 1 212 ? -19.342 15.008 9.035 1.00 24.78 1123 ASP A O 1
ATOM 3451 N N . ARG A 1 213 ? -18.985 16.798 7.738 1.00 20.33 1124 ARG A N 1
ATOM 3452 C CA . ARG A 1 213 ? -19.498 16.231 6.510 1.00 21.29 1124 ARG A CA 1
ATOM 3453 C C . ARG A 1 213 ? -18.740 16.847 5.344 1.00 17.69 1124 ARG A C 1
ATOM 3454 O O . ARG A 1 213 ? -18.533 18.055 5.300 1.00 15.92 1124 ARG A O 1
ATOM 3475 N N . VAL A 1 214 ? -18.352 16.024 4.385 1.00 16.84 1125 VAL A N 1
ATOM 3476 C CA . VAL A 1 214 ? -17.747 16.530 3.169 1.00 16.67 1125 VAL A CA 1
ATOM 3477 C C . VAL A 1 214 ? -18.150 15.626 2.011 1.00 14.73 1125 VAL A C 1
ATOM 3478 O O . VAL A 1 214 ? -18.230 14.399 2.176 1.00 16.56 1125 VAL A O 1
ATOM 3491 N N . ALA A 1 215 ? -18.436 16.216 0.853 1.00 13.24 1126 ALA A N 1
ATOM 3492 C CA . ALA A 1 215 ? -18.882 15.455 -0.310 1.00 12.82 1126 ALA A CA 1
ATOM 3493 C C . ALA A 1 215 ? -18.685 16.277 -1.539 1.00 11.04 1126 ALA A C 1
ATOM 3494 O O . ALA A 1 215 ? -18.645 17.509 -1.445 1.00 12.58 1126 ALA A O 1
ATOM 3501 N N . ILE A 1 216 ? -18.564 15.603 -2.681 1.00 11.29 1127 ILE A N 1
ATOM 3502 C CA . ILE A 1 216 ? -18.440 16.219 -3.975 1.00 12.04 1127 ILE A CA 1
ATOM 3503 C C . ILE A 1 216 ? -19.643 15.839 -4.823 1.00 12.54 1127 ILE A C 1
ATOM 3504 O O . ILE A 1 216 ? -20.083 14.668 -4.834 1.00 11.65 1127 ILE A O 1
ATOM 3520 N N . TYR A 1 217 ? -20.162 16.859 -5.513 1.00 13.04 1128 TYR A N 1
ATOM 3521 C CA . TYR A 1 217 ? -21.300 16.740 -6.429 1.00 14.06 1128 TYR A CA 1
ATOM 3522 C C . TYR A 1 217 ? -20.960 17.281 -7.809 1.00 14.52 1128 TYR A C 1
ATOM 3523 O O . TYR A 1 217 ? -20.107 18.172 -7.970 1.00 13.58 1128 TYR A O 1
ATOM 3541 N N . SER A 1 218 ? -21.673 16.781 -8.816 1.00 14.08 1129 SER A N 1
ATOM 3542 C CA . SER A 1 218 ? -21.545 17.308 -10.160 1.00 15.30 1129 SER A CA 1
ATOM 3543 C C . SER A 1 218 ? -22.205 18.692 -10.194 1.00 15.60 1129 SER A C 1
ATOM 3544 O O . SER A 1 218 ? -22.973 19.058 -9.282 1.00 15.00 1129 SER A O 1
ATOM 3552 N N . PRO A 1 219 ? -21.986 19.436 -11.278 1.00 16.41 1130 PRO A N 1
ATOM 3553 C CA . PRO A 1 219 ? -22.710 20.704 -11.408 1.00 20.31 1130 PRO A CA 1
ATOM 3554 C C . PRO A 1 219 ? -24.239 20.583 -11.403 1.00 20.27 1130 PRO A C 1
ATOM 3555 O O . PRO A 1 219 ? -24.903 21.532 -11.014 1.00 25.85 1130 PRO A O 1
ATOM 3566 N N . ASP A 1 220 ? -24.788 19.421 -11.766 1.00 21.33 1131 ASP A N 1
ATOM 3567 C CA . ASP A 1 220 ? -26.237 19.188 -11.673 1.00 24.18 1131 ASP A CA 1
ATOM 3568 C C . ASP A 1 220 ? -26.704 18.631 -10.327 1.00 23.92 1131 ASP A C 1
ATOM 3569 O O . ASP A 1 220 ? -27.873 18.267 -10.203 1.00 27.35 1131 ASP A O 1
ATOM 3578 N N . GLY A 1 221 ? -25.829 18.570 -9.323 1.00 19.35 1132 GLY A N 1
ATOM 3579 C CA . GLY A 1 221 ? -26.214 18.162 -7.978 1.00 19.53 1132 GLY A CA 1
ATOM 3580 C C . GLY A 1 221 ? -26.222 16.665 -7.710 1.00 17.27 1132 GLY A C 1
ATOM 3581 O O . GLY A 1 221 ? -26.794 16.209 -6.718 1.00 18.04 1132 GLY A O 1
ATOM 3585 N N . VAL A 1 222 ? -25.536 15.900 -8.555 1.00 16.06 1133 VAL A N 1
ATOM 3586 C CA . VAL A 1 222 ? -25.470 14.457 -8.388 1.00 15.61 1133 VAL A CA 1
ATOM 3587 C C . VAL A 1 222 ? -24.173 14.078 -7.672 1.00 14.31 1133 VAL A C 1
ATOM 3588 O O . VAL A 1 222 ? -23.085 14.476 -8.075 1.00 14.64 1133 VAL A O 1
ATOM 3601 N N . ARG A 1 223 ? -24.312 13.293 -6.635 1.00 13.48 1134 ARG A N 1
ATOM 3602 C CA A ARG A 1 223 ? -23.153 12.892 -5.851 0.50 14.52 1134 ARG A CA 1
ATOM 3603 C CA B ARG A 1 223 ? -23.181 12.832 -5.827 0.50 14.33 1134 ARG A CA 1
ATOM 3604 C C . ARG A 1 223 ? -22.146 12.124 -6.714 1.00 15.07 1134 ARG A C 1
ATOM 3605 O O . ARG A 1 223 ? -22.516 11.277 -7.537 1.00 15.67 1134 ARG A O 1
ATOM 3645 N N . VAL A 1 224 ? -20.868 12.445 -6.511 1.00 13.30 1135 VAL A N 1
ATOM 3646 C CA . VAL A 1 224 ? -19.777 11.828 -7.222 1.00 13.60 1135 VAL A CA 1
ATOM 3647 C C . VAL A 1 224 ? -19.211 10.719 -6.345 1.00 13.57 1135 VAL A C 1
ATOM 3648 O O . VAL A 1 224 ? -18.920 10.937 -5.164 1.00 12.61 1135 VAL A O 1
ATOM 3661 N N . ALA A 1 225 ? -19.037 9.535 -6.939 1.00 13.27 1136 ALA A N 1
ATOM 3662 C CA . ALA A 1 225 ? -18.517 8.387 -6.203 1.00 13.57 1136 ALA A CA 1
ATOM 3663 C C . ALA A 1 225 ? -17.109 8.653 -5.679 1.00 12.58 1136 ALA A C 1
ATOM 3664 O O . ALA A 1 225 ? -16.278 9.251 -6.376 1.00 12.72 1136 ALA A O 1
ATOM 3671 N N . ALA A 1 226 ? -16.839 8.124 -4.491 1.00 12.26 1137 ALA A N 1
ATOM 3672 C CA . ALA A 1 226 ? -15.516 8.257 -3.854 1.00 14.18 1137 ALA A CA 1
ATOM 3673 C C . ALA A 1 226 ? -14.357 7.668 -4.679 1.00 14.64 1137 ALA A C 1
ATOM 3674 O O . ALA A 1 226 ? -13.203 8.174 -4.629 1.00 14.90 1137 ALA A O 1
ATOM 3681 N N . SER A 1 227 ? -14.65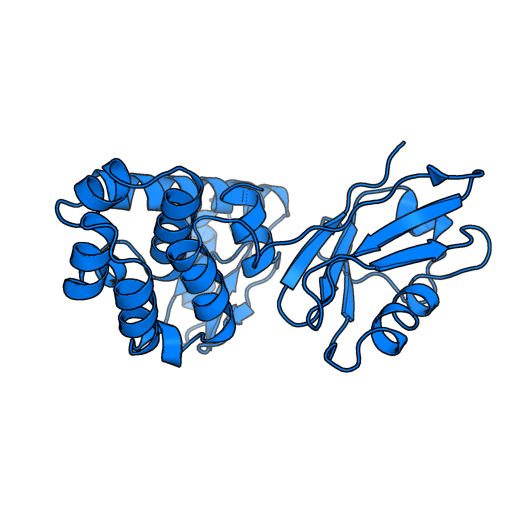5 6.621 -5.449 1.00 15.58 1138 SER A N 1
ATOM 3682 C CA . SER A 1 227 ? -13.619 5.931 -6.229 1.00 16.35 1138 SER A CA 1
ATOM 3683 C C . SER A 1 227 ? -13.188 6.693 -7.478 1.00 15.97 1138 SER A C 1
ATOM 3684 O O . SER A 1 227 ? -12.154 6.385 -8.070 1.00 21.34 1138 SER A O 1
ATOM 3692 N N . THR A 1 228 ? -13.941 7.710 -7.866 1.00 14.00 1139 THR A N 1
ATOM 3693 C CA . THR A 1 228 ? -13.648 8.480 -9.042 1.00 16.04 1139 THR A CA 1
ATOM 3694 C C . THR A 1 228 ? -12.253 9.099 -9.014 1.00 15.61 1139 THR A C 1
ATOM 3695 O O . THR A 1 228 ? -11.902 9.783 -8.040 1.00 16.22 1139 THR A O 1
ATOM 3706 N N . GLY A 1 229 ? -11.462 8.863 -10.062 1.00 14.92 1140 GLY A N 1
ATOM 3707 C CA . GLY A 1 229 ? -10.111 9.422 -10.136 1.00 14.49 1140 GLY A CA 1
ATOM 3708 C C . GLY A 1 229 ? -10.138 10.942 -10.181 1.00 14.51 1140 GLY A C 1
ATOM 3709 O O . GLY A 1 229 ? -11.032 11.542 -10.794 1.00 16.67 1140 GLY A O 1
ATOM 3713 N N . ILE A 1 230 ? -9.154 11.576 -9.548 1.00 15.02 1141 ILE A N 1
ATOM 3714 C CA . ILE A 1 230 ? -9.045 13.037 -9.588 1.00 15.45 1141 ILE A CA 1
ATOM 3715 C C . ILE A 1 230 ? -8.865 13.541 -11.021 1.00 15.28 1141 ILE A C 1
ATOM 3716 O O . ILE A 1 230 ? -9.405 14.585 -11.369 1.00 15.97 1141 ILE A O 1
ATOM 3732 N N . ASP A 1 231 ? -8.156 12.798 -11.873 1.00 16.33 1142 ASP A N 1
ATOM 3733 C CA . ASP A 1 231 ? -8.095 13.146 -13.295 1.00 17.84 1142 ASP A CA 1
ATOM 3734 C C . ASP A 1 231 ? -9.479 13.336 -13.918 1.00 17.06 1142 ASP A C 1
ATOM 3735 O O . ASP A 1 231 ? -9.719 14.319 -14.608 1.00 19.16 1142 ASP A O 1
ATOM 3744 N N . LEU A 1 232 ? -10.391 12.410 -13.634 1.00 16.92 1143 LEU A N 1
ATOM 3745 C CA . LEU A 1 232 ? -11.743 12.469 -14.196 1.00 15.59 1143 LEU A CA 1
ATOM 3746 C C . LEU A 1 232 ? -12.532 13.621 -13.572 1.00 15.04 1143 LEU A C 1
ATOM 3747 O O . LEU A 1 232 ? -13.218 14.368 -14.288 1.00 15.11 1143 LEU A O 1
ATOM 3763 N N . LEU A 1 233 ? -12.425 13.784 -12.253 1.00 14.13 1144 LEU A N 1
ATOM 3764 C CA . LEU A 1 233 ? -13.099 14.896 -11.566 1.00 14.72 1144 LEU A CA 1
ATOM 3765 C C . LEU A 1 233 ? -12.743 16.248 -12.180 1.00 15.41 1144 LEU A C 1
ATOM 3766 O O . LEU A 1 233 ? -13.613 17.081 -12.398 1.00 16.08 1144 LEU A O 1
ATOM 3782 N N . LEU A 1 234 ? -11.452 16.458 -12.459 1.00 14.77 1145 LEU A N 1
ATOM 3783 C CA . LEU A 1 234 ? -10.968 17.756 -12.937 1.00 16.20 1145 LEU A CA 1
ATOM 3784 C C . LEU A 1 234 ? -11.257 18.056 -14.414 1.00 16.79 1145 LEU A C 1
ATOM 3785 O O . LEU A 1 234 ? -10.944 19.150 -14.882 1.00 20.13 1145 LEU A O 1
ATOM 3801 N N . LEU A 1 235 ? -11.924 17.132 -15.118 1.00 16.08 1146 LEU A N 1
ATOM 3802 C CA . LEU A 1 235 ? -12.389 17.407 -16.478 1.00 19.13 1146 LEU A CA 1
ATOM 3803 C C . LEU A 1 235 ? -13.538 18.412 -16.572 1.00 20.61 1146 LEU A C 1
ATOM 3804 O O . LEU A 1 235 ? -13.831 18.932 -17.663 1.00 22.27 1146 LEU A O 1
ATOM 3820 N N . ASP A 1 236 ? -14.204 18.671 -15.454 1.00 18.29 1147 ASP A N 1
ATOM 3821 C CA . ASP A 1 236 ? -15.343 19.564 -15.437 1.00 22.36 1147 ASP A CA 1
ATOM 3822 C C . ASP A 1 236 ? -15.406 20.293 -14.096 1.00 18.36 1147 ASP A C 1
ATOM 3823 O O . ASP A 1 236 ? -14.692 19.947 -13.123 1.00 17.39 1147 ASP A O 1
ATOM 3832 N N . ASP A 1 237 ? -16.284 21.285 -14.037 1.00 14.92 1148 ASP A N 1
ATOM 3833 C CA . ASP A 1 237 ? -16.649 21.917 -12.770 1.00 16.55 1148 ASP A CA 1
ATOM 3834 C C . ASP A 1 237 ? -17.242 20.900 -11.810 1.00 15.01 1148 ASP A C 1
ATOM 3835 O O . ASP A 1 237 ? -17.710 19.828 -12.230 1.00 16.15 1148 ASP A O 1
ATOM 3844 N N . PHE A 1 238 ? -17.189 21.218 -10.519 1.00 12.98 1149 PHE A N 1
ATOM 3845 C CA . PHE A 1 238 ? -17.844 20.411 -9.485 1.00 14.10 1149 PHE A CA 1
ATOM 3846 C C . PHE A 1 238 ? -18.180 21.254 -8.261 1.00 13.53 1149 PHE A C 1
ATOM 3847 O O . PHE A 1 238 ? -17.766 22.386 -8.181 1.00 16.81 1149 PHE A O 1
ATOM 3864 N N . LYS A 1 239 ? -18.961 20.703 -7.346 1.00 13.57 1150 LYS A N 1
ATOM 3865 C CA . LYS A 1 239 ? -19.309 21.346 -6.082 1.00 14.22 1150 LYS A CA 1
ATOM 3866 C C . LYS A 1 239 ? -18.658 20.554 -4.929 1.00 12.72 1150 LYS A C 1
ATOM 3867 O O . LYS A 1 239 ? -18.685 19.315 -4.915 1.00 13.89 1150 LYS A O 1
ATOM 3886 N N . LEU A 1 240 ? -18.023 21.274 -4.021 1.00 11.84 1151 LEU A N 1
ATOM 3887 C CA . LEU A 1 240 ? -17.429 20.692 -2.818 1.00 12.46 1151 LEU A CA 1
ATOM 3888 C C . LEU A 1 240 ? -18.250 21.200 -1.660 1.00 11.81 1151 LEU A C 1
ATOM 3889 O O . LEU A 1 240 ? -18.301 22.398 -1.406 1.00 13.91 1151 LEU A O 1
ATOM 3905 N N . VAL A 1 241 ? -18.917 20.296 -0.989 1.00 10.64 1152 VAL A N 1
ATOM 3906 C CA . VAL A 1 241 ? -19.733 20.618 0.153 1.00 13.16 1152 VAL A CA 1
ATOM 3907 C C . VAL A 1 241 ? -18.924 20.339 1.402 1.00 13.68 1152 VAL A C 1
ATOM 3908 O O . VAL A 1 241 ? -18.448 19.218 1.582 1.00 15.86 1152 VAL A O 1
ATOM 3921 N N . ILE A 1 242 ? -18.765 21.353 2.245 1.00 12.87 1153 ILE A N 1
ATOM 3922 C CA . ILE A 1 242 ? -18.083 21.199 3.527 1.00 13.85 1153 ILE A CA 1
ATOM 3923 C C . ILE A 1 242 ? -19.047 21.677 4.597 1.00 13.59 1153 ILE A C 1
ATOM 3924 O O . ILE A 1 242 ? -19.444 22.852 4.622 1.00 15.93 1153 ILE A O 1
ATOM 3940 N N . ASN A 1 243 ? -19.441 20.762 5.463 1.00 13.66 1154 ASN A N 1
ATOM 3941 C CA . ASN A 1 243 ? -20.488 21.003 6.459 1.00 15.97 1154 ASN A CA 1
ATOM 3942 C C . ASN A 1 243 ? -21.742 21.527 5.738 1.00 17.60 1154 ASN A C 1
ATOM 3943 O O . ASN A 1 243 ? -22.225 20.858 4.831 1.00 19.10 1154 ASN A O 1
ATOM 3954 N N . ASP A 1 244 ? -22.212 22.724 6.081 1.00 18.60 1155 ASP A N 1
ATOM 3955 C CA . ASP A 1 244 ? -23.417 23.287 5.483 1.00 22.56 1155 ASP A CA 1
ATOM 3956 C C . ASP A 1 244 ? -23.181 24.154 4.221 1.00 20.31 1155 ASP A C 1
ATOM 3957 O O . ASP A 1 244 ? -24.130 24.694 3.676 1.00 21.94 1155 ASP A O 1
ATOM 3966 N N . LEU A 1 245 ? -21.948 24.262 3.743 1.00 16.93 1156 LEU A N 1
ATOM 3967 C CA . LEU A 1 245 ? -21.586 25.215 2.701 1.00 14.75 1156 LEU A CA 1
ATOM 3968 C C . LEU A 1 245 ? -21.278 24.484 1.424 1.00 13.96 1156 LEU A C 1
ATOM 3969 O O . LEU A 1 245 ? -20.576 23.482 1.465 1.00 15.86 1156 LEU A O 1
ATOM 3985 N N . THR A 1 246 ? -21.734 25.032 0.294 1.00 11.97 1157 THR A N 1
ATOM 3986 C CA . THR A 1 246 ? -21.530 24.464 -1.021 1.00 12.98 1157 THR A CA 1
ATOM 3987 C C . THR A 1 246 ? -20.662 25.367 -1.875 1.00 12.70 1157 THR A C 1
ATOM 3988 O O . THR A 1 246 ? -21.086 26.460 -2.257 1.00 13.94 1157 THR A O 1
ATOM 3999 N N . TYR A 1 247 ? -19.436 24.919 -2.163 1.00 12.36 1158 TYR A N 1
ATOM 4000 C CA . TYR A 1 247 ? -18.504 25.703 -2.975 1.00 12.66 1158 TYR A CA 1
ATOM 4001 C C . TYR A 1 247 ? -18.454 25.213 -4.399 1.00 13.36 1158 TYR A C 1
ATOM 4002 O O . TYR A 1 247 ? -18.292 24.013 -4.653 1.00 15.45 1158 TYR A O 1
ATOM 4020 N N . HIS A 1 248 ? -18.526 26.145 -5.333 1.00 14.01 1159 HIS A N 1
ATOM 4021 C CA . HIS A 1 248 ? -18.395 25.827 -6.720 1.00 15.24 1159 HIS A CA 1
ATOM 4022 C C . HIS A 1 248 ? -16.926 25.828 -7.113 1.00 14.89 1159 HIS A C 1
ATOM 4023 O O . HIS A 1 248 ? -16.186 26.784 -6.834 1.00 17.27 1159 HIS A O 1
ATOM 4038 N N . VAL A 1 249 ? -16.492 24.762 -7.760 1.00 13.28 1160 VAL A N 1
ATOM 4039 C CA . VAL A 1 249 ? -15.091 24.648 -8.158 1.00 13.90 1160 VAL A CA 1
ATOM 4040 C C . VAL A 1 249 ? -14.975 24.598 -9.687 1.00 15.30 1160 VAL A C 1
ATOM 4041 O O . VAL A 1 249 ? -15.661 23.785 -10.334 1.00 15.97 1160 VAL A O 1
ATOM 4054 N N . ARG A 1 250 ? -14.147 25.491 -10.250 1.00 16.02 1161 ARG A N 1
ATOM 4055 C CA . ARG A 1 250 ? -13.887 25.596 -11.692 1.00 17.76 1161 ARG A CA 1
ATOM 4056 C C . ARG A 1 250 ? -12.425 25.269 -12.004 1.00 18.45 1161 ARG A C 1
ATOM 4057 O O . ARG A 1 250 ? -11.557 26.169 -11.993 1.00 19.42 1161 ARG A O 1
ATOM 4078 N N . PRO A 1 251 ? -12.125 23.997 -12.288 1.00 17.65 1162 PRO A N 1
ATOM 4079 C CA . PRO A 1 251 ? -10.746 23.668 -12.649 1.00 19.46 1162 PRO A CA 1
ATOM 4080 C C . PRO A 1 251 ? -10.385 24.241 -14.005 1.00 21.08 1162 PRO A C 1
ATOM 4081 O O . PRO A 1 251 ? -11.247 24.324 -14.874 1.00 25.44 1162 PRO A O 1
ATOM 4092 N N . PRO A 1 252 ? -9.126 24.644 -14.192 1.00 23.82 1163 PRO A N 1
ATOM 4093 C CA . PRO A 1 252 ? -8.742 25.173 -15.505 1.00 28.34 1163 PRO A CA 1
ATOM 4094 C C . PRO A 1 252 ? -8.606 24.097 -16.578 1.00 35.50 1163 PRO A C 1
ATOM 4095 O O . PRO A 1 252 ? -8.420 22.907 -16.255 1.00 35.38 1163 PRO A O 1
ATOM 4106 N N . LYS A 1 253 ? -8.736 24.545 -17.831 1.00 47.68 1164 LYS A N 1
ATOM 4107 C CA . LYS A 1 253 ? -8.616 23.743 -19.073 1.00 57.85 1164 LYS A CA 1
ATOM 4108 C C . LYS A 1 253 ? -9.820 22.830 -19.250 1.00 66.72 1164 LYS A C 1
ATOM 4109 O O . LYS A 1 253 ? -10.891 23.287 -19.646 1.00 67.87 1164 LYS A O 1
#

GO terms:
  GO:0036444 calcium import into the mitochondrion (P, IDA)
  GO:0072732 cellular response to calcium ion starvation (P, IMP)
  GO:0090023 positive regulation of neutrophil chemotaxis (P, IMP)
  GO:0090141 positive regulation of mitochondrial fission (P, IMP)
  GO:0005262 calcium channel activity (F, IDA)
  GO:0005743 mitochondrial inner membrane (C, IDA)
  GO:0034704 calcium channel complex (C, IDA)
  GO:1990246 uniplex complex (C, IDA)
  GO:0015292 uniporter activity (F, IDA)
  GO:0019722 calcium-mediated signaling (P, IDA)
  GO:0051259 protein complex oligomerization (P, IDA)
  GO:0051561 positive regulation of mitochondrial calcium ion concentration (P, IDA)
  GO:0006851 mitochondrial calcium ion transmembrane transport (P, IDA)
  GO:0005262 calcium channel activity (F, IMP)
  GO:0036444 calcium import into the mitochondrion (P, IMP)
  GO:0042593 glucose homeostasis (P, IMP)
  GO:0015292 uniporter activity (F, IMP)
  GO:0032024 positive regulation of insulin secretion (P, IMP)
  GO:0051561 positive regulation of mitochondrial calcium ion concentration (P, IMP)
  GO:0006851 mitochondrial calcium ion transmembrane transport (P, IMP)

Nearest PDB structures (foldseek):
  4xsj-assembly1_A  TM=1.004E+00  e=1.160E-46  Tequatrovirus T4
  5bz6-assembly1_A  TM=9.332E-01  e=1.216E-41  Tequatrovirus T4
  6jg0-assembly1_A  TM=9.358E-01  e=3.315E-41  Tequatrovirus T4
  6kvx-assembly1_A  TM=9.384E-01  e=4.317E-41  Tequatrovirus T4
  6pgz-assembly2_B  TM=9.961E-01  e=5.633E-25  Tequatrovirus T4